Protein AF-A0A6A1QBA4-F1 (afdb_monomer_lite)

Structure (mmCIF, N/CA/C/O backbone):
data_AF-A0A6A1QBA4-F1
#
_entry.id   AF-A0A6A1QBA4-F1
#
loop_
_atom_site.group_PDB
_atom_site.id
_atom_site.type_symbol
_atom_site.label_atom_id
_atom_site.label_alt_id
_atom_site.label_comp_id
_atom_site.label_asym_id
_atom_site.label_entity_id
_atom_site.label_seq_id
_atom_site.pdbx_PDB_ins_code
_atom_site.Cartn_x
_atom_site.Cartn_y
_atom_site.Cartn_z
_atom_site.occupancy
_atom_site.B_iso_or_equiv
_atom_site.auth_seq_id
_atom_site.auth_comp_id
_atom_site.auth_asym_id
_atom_site.auth_atom_id
_atom_site.pdbx_PDB_model_num
ATOM 1 N N . ARG A 1 1 ? -105.292 -19.458 31.190 1.00 39.12 1 ARG A N 1
ATOM 2 C CA . ARG A 1 1 ? -106.376 -20.298 30.614 1.00 39.12 1 ARG A CA 1
ATOM 3 C C . ARG A 1 1 ? -105.925 -20.770 29.234 1.00 39.12 1 ARG A C 1
ATOM 5 O O . ARG A 1 1 ? -105.344 -19.971 28.519 1.00 39.12 1 ARG A O 1
ATOM 12 N N . ARG A 1 2 ? -106.111 -22.063 28.939 1.00 38.84 2 ARG A N 1
ATOM 13 C CA . ARG A 1 2 ? -105.727 -22.771 27.700 1.00 38.84 2 ARG A CA 1
ATOM 14 C C . ARG A 1 2 ? -106.569 -22.358 26.480 1.00 38.84 2 ARG A C 1
ATOM 16 O O . ARG A 1 2 ? -107.720 -21.976 26.661 1.00 38.84 2 ARG A O 1
ATOM 23 N N . GLY A 1 3 ? -106.014 -22.626 25.291 1.00 34.19 3 GLY A N 1
ATOM 24 C CA . GLY A 1 3 ? -106.697 -22.834 23.998 1.00 34.19 3 GLY A CA 1
ATOM 25 C C . GLY A 1 3 ? -106.109 -21.928 22.907 1.00 34.19 3 GLY A C 1
ATOM 26 O O . GLY A 1 3 ? -106.138 -20.723 23.087 1.00 34.19 3 GLY A O 1
ATOM 27 N N . GLY A 1 4 ? -105.497 -22.363 21.799 1.00 38.38 4 GLY A N 1
ATOM 28 C CA . GLY A 1 4 ? -105.537 -23.637 21.074 1.00 38.38 4 GLY A CA 1
ATOM 29 C C . GLY A 1 4 ? -106.357 -23.480 19.782 1.00 38.38 4 GLY A C 1
ATOM 30 O O . GLY A 1 4 ? -107.576 -23.415 19.875 1.00 38.38 4 GLY A O 1
ATOM 31 N N . GLY A 1 5 ? -105.706 -23.433 18.607 1.00 32.69 5 GLY A N 1
ATOM 32 C CA . GLY A 1 5 ? -106.376 -23.489 17.293 1.00 32.69 5 GLY A CA 1
ATOM 33 C C . GLY A 1 5 ? -105.517 -23.056 16.086 1.00 32.69 5 GLY A C 1
ATOM 34 O O . GLY A 1 5 ? -105.388 -21.867 15.823 1.00 32.69 5 GLY A O 1
ATOM 35 N N . ALA A 1 6 ? -104.963 -24.025 15.347 1.00 40.69 6 ALA A N 1
ATOM 36 C CA . ALA A 1 6 ? -104.507 -23.924 13.939 1.00 40.69 6 ALA A CA 1
ATOM 37 C C . ALA A 1 6 ? -105.692 -24.334 13.005 1.00 40.69 6 ALA A C 1
ATOM 39 O O . ALA A 1 6 ? -106.653 -24.858 13.575 1.00 40.69 6 ALA A O 1
ATOM 40 N N . PRO A 1 7 ? -105.718 -24.190 11.646 1.00 47.78 7 PRO A N 1
ATOM 41 C CA . PRO A 1 7 ? -104.617 -24.308 10.671 1.00 47.78 7 PRO A CA 1
ATOM 42 C C . PRO A 1 7 ? -104.642 -23.308 9.477 1.00 47.78 7 PRO A C 1
ATOM 44 O O . PRO A 1 7 ? -105.491 -22.426 9.375 1.00 47.78 7 PRO A O 1
ATOM 47 N N . GLY A 1 8 ? -103.645 -23.434 8.592 1.00 40.50 8 GLY A N 1
ATOM 48 C CA . GLY A 1 8 ? -103.269 -22.462 7.561 1.00 40.50 8 GLY A CA 1
ATOM 49 C C . GLY A 1 8 ? -104.073 -22.426 6.252 1.00 40.50 8 GLY A C 1
ATOM 50 O O . GLY A 1 8 ? -105.018 -23.176 6.019 1.00 40.50 8 GLY A O 1
ATOM 51 N N . ARG A 1 9 ? -103.634 -21.508 5.381 1.00 35.16 9 ARG A N 1
ATOM 52 C CA . ARG A 1 9 ? -104.054 -21.298 3.984 1.00 35.16 9 ARG A CA 1
ATOM 53 C C . ARG A 1 9 ? -102.811 -21.284 3.069 1.00 35.16 9 ARG A C 1
ATOM 55 O O . ARG A 1 9 ? -101.718 -21.024 3.568 1.00 35.16 9 ARG A O 1
ATOM 62 N N . PRO A 1 10 ? -102.950 -21.604 1.769 1.00 43.44 10 PRO A N 1
ATOM 63 C CA . PRO A 1 10 ? -101.841 -22.053 0.928 1.00 43.44 10 PRO A CA 1
ATOM 64 C C . PRO A 1 10 ? -100.972 -20.900 0.403 1.00 43.44 10 PRO A C 1
ATOM 66 O O . PRO A 1 10 ? -101.479 -19.839 0.045 1.00 43.44 10 PRO A O 1
ATOM 69 N N . HIS A 1 11 ? -99.661 -21.142 0.314 1.00 45.44 11 HIS A N 1
ATOM 70 C CA . HIS A 1 11 ? -98.716 -20.290 -0.412 1.00 45.44 11 HIS A CA 1
ATOM 71 C C . HIS A 1 11 ? -98.901 -20.453 -1.933 1.00 45.44 11 HIS A C 1
ATOM 73 O O . HIS A 1 11 ? -99.006 -21.589 -2.403 1.00 45.44 11 HIS A O 1
ATOM 79 N N . PRO A 1 12 ? -98.899 -19.364 -2.723 1.00 41.72 12 PRO A N 1
ATOM 80 C CA . PRO A 1 12 ? -98.900 -19.458 -4.174 1.00 41.72 12 PRO A CA 1
ATOM 81 C C . PRO A 1 12 ? -97.527 -19.889 -4.710 1.00 41.72 12 PRO A C 1
ATOM 83 O O . PRO A 1 12 ? -96.472 -19.517 -4.197 1.00 41.72 12 PRO A O 1
ATOM 86 N N . SER A 1 13 ? -97.591 -20.685 -5.772 1.00 53.09 13 SER A N 1
ATOM 87 C CA . SER A 1 13 ? -96.497 -21.172 -6.608 1.00 53.09 13 SER A CA 1
ATOM 88 C C . SER A 1 13 ? -95.566 -20.057 -7.092 1.00 53.09 13 SER A C 1
ATOM 90 O O . SER A 1 13 ? -96.016 -19.060 -7.658 1.00 53.09 13 SER A O 1
ATOM 92 N N . VAL A 1 14 ? -94.263 -20.274 -6.923 1.00 57.88 14 VAL A N 1
ATOM 93 C CA . VAL A 1 14 ? -93.188 -19.406 -7.421 1.00 57.88 14 VAL A CA 1
ATOM 94 C C . VAL A 1 14 ? -93.099 -19.506 -8.960 1.00 57.88 14 VAL A C 1
ATOM 96 O O . VAL A 1 14 ? -93.108 -20.621 -9.485 1.00 57.88 14 VAL A O 1
ATOM 99 N N . PRO A 1 15 ? -93.031 -18.383 -9.701 1.00 50.06 15 PRO A N 1
ATOM 100 C CA . PRO A 1 15 ? -93.046 -18.374 -11.167 1.00 50.06 15 PRO A CA 1
ATOM 101 C C . PRO A 1 15 ? -91.762 -18.917 -11.843 1.00 50.06 15 PRO A C 1
ATOM 103 O O . PRO A 1 15 ? -90.695 -18.967 -11.228 1.00 50.06 15 PRO A O 1
ATOM 106 N N . PRO A 1 16 ? -91.832 -19.297 -13.140 1.00 52.09 16 PRO A N 1
ATOM 107 C CA . PRO A 1 16 ? -90.892 -20.221 -13.802 1.00 52.09 16 PRO A CA 1
ATOM 108 C C . PRO A 1 16 ? -89.484 -19.674 -14.076 1.00 52.09 16 PRO A C 1
ATOM 110 O O . PRO A 1 16 ? -88.637 -20.395 -14.601 1.00 52.09 16 PRO A O 1
ATOM 113 N N . TRP A 1 17 ? -89.221 -18.410 -13.744 1.00 51.78 17 TRP A N 1
ATOM 114 C CA . TRP A 1 17 ? -87.932 -17.754 -13.974 1.00 51.78 17 TRP A CA 1
ATOM 115 C C . TRP A 1 17 ? -86.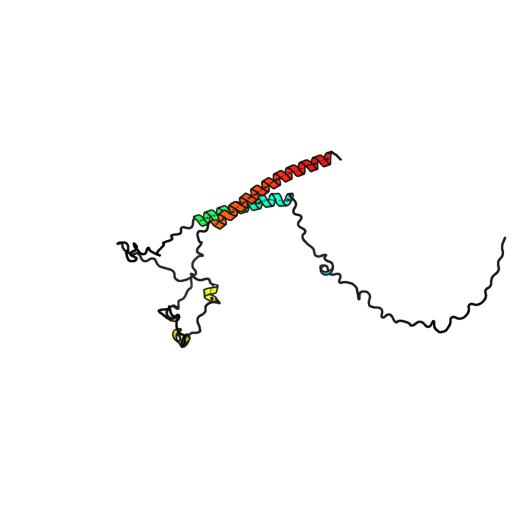927 -17.978 -12.830 1.00 51.78 17 TRP A C 1
ATOM 117 O O . TRP A 1 17 ? -85.758 -17.641 -12.976 1.00 51.78 17 TRP A O 1
ATOM 127 N N . VAL A 1 18 ? -87.336 -18.627 -11.730 1.00 48.66 18 VAL A N 1
ATOM 128 C CA . VAL A 1 18 ? -86.458 -19.009 -10.600 1.00 48.66 18 VAL A CA 1
ATOM 129 C C . VAL A 1 18 ? -85.652 -20.296 -10.895 1.00 48.66 18 VAL A C 1
ATOM 131 O O . VAL A 1 18 ? -85.132 -20.959 -9.999 1.00 48.66 18 VAL A O 1
ATOM 134 N N . ARG A 1 19 ? -85.497 -20.684 -12.169 1.00 46.66 19 ARG A N 1
ATOM 135 C CA . ARG A 1 19 ? -84.581 -21.766 -12.550 1.00 46.66 19 ARG A CA 1
ATOM 136 C C . ARG A 1 19 ? -83.149 -21.254 -12.504 1.00 46.66 19 ARG A C 1
ATOM 138 O O . ARG A 1 19 ? -82.671 -20.607 -13.429 1.00 46.66 19 ARG A O 1
ATOM 145 N N . ALA A 1 20 ? -82.505 -21.576 -11.388 1.00 46.22 20 ALA A N 1
ATOM 146 C CA . ALA A 1 20 ? -81.081 -21.471 -11.150 1.00 46.22 20 ALA A CA 1
ATOM 147 C C . ALA A 1 20 ? -80.266 -21.718 -12.429 1.00 46.22 20 ALA A C 1
ATOM 149 O O . ALA A 1 20 ? -80.224 -22.832 -12.956 1.00 46.22 20 ALA A O 1
ATOM 150 N N . ALA A 1 21 ? -79.562 -20.681 -12.883 1.00 45.28 21 ALA A N 1
ATOM 151 C CA . ALA A 1 21 ? -78.302 -20.885 -13.565 1.00 45.28 21 ALA A CA 1
ATOM 152 C C . ALA A 1 21 ? -77.385 -21.555 -12.539 1.00 45.28 21 ALA A C 1
ATOM 154 O O . ALA A 1 21 ? -76.824 -20.899 -11.660 1.00 45.28 21 ALA A O 1
ATOM 155 N N . ALA A 1 22 ? -77.298 -22.882 -12.598 1.00 48.75 22 ALA A N 1
ATOM 156 C CA . ALA A 1 22 ? -76.219 -23.608 -11.962 1.00 48.75 22 ALA A CA 1
ATOM 157 C C . ALA A 1 22 ? -74.927 -23.154 -12.652 1.00 48.75 22 ALA A C 1
ATOM 159 O O . ALA A 1 22 ? -74.497 -23.743 -13.642 1.00 48.75 22 ALA A O 1
ATOM 160 N N . MET A 1 23 ? -74.328 -22.065 -12.156 1.00 46.34 23 MET A N 1
ATOM 161 C CA . MET A 1 23 ? -72.902 -21.844 -12.333 1.00 46.34 23 MET A CA 1
ATOM 162 C C . MET A 1 23 ? -72.239 -23.054 -11.696 1.00 46.34 23 MET A C 1
ATOM 164 O O . MET A 1 23 ? -72.143 -23.155 -10.472 1.00 46.34 23 MET A O 1
ATOM 168 N N . THR A 1 24 ? -71.809 -23.995 -12.530 1.00 45.69 24 THR A N 1
ATOM 169 C CA . THR A 1 24 ? -70.746 -24.914 -12.163 1.00 45.69 24 THR A CA 1
ATOM 170 C C . THR A 1 24 ? -69.527 -24.037 -11.913 1.00 45.69 24 THR A C 1
ATOM 172 O O . THR A 1 24 ? -68.749 -23.761 -12.825 1.00 45.69 24 THR A O 1
ATOM 175 N N . TRP A 1 25 ? -69.400 -23.520 -10.689 1.00 42.25 25 TRP A N 1
ATOM 176 C CA . TRP A 1 25 ? -68.118 -23.067 -10.189 1.00 42.25 25 TRP A CA 1
ATOM 177 C C . TRP A 1 25 ? -67.211 -24.279 -10.343 1.00 42.25 25 TRP A C 1
ATOM 179 O O . TRP A 1 25 ? -67.357 -25.270 -9.628 1.00 42.25 25 TRP A O 1
ATOM 189 N N . SER A 1 26 ? -66.335 -24.239 -11.350 1.00 52.12 26 SER A N 1
ATOM 190 C CA . SER A 1 26 ? -65.141 -25.064 -11.327 1.00 52.12 26 SER A CA 1
ATOM 191 C C . SER A 1 26 ? -64.520 -24.774 -9.973 1.00 52.12 26 SER A C 1
ATOM 193 O O . SER A 1 26 ? -64.208 -23.617 -9.686 1.00 52.12 26 SER A O 1
ATOM 195 N N . ALA A 1 27 ? -64.486 -25.775 -9.097 1.00 55.38 27 ALA A N 1
ATOM 196 C CA . ALA A 1 27 ? -63.823 -25.650 -7.819 1.00 55.38 27 ALA A CA 1
ATOM 197 C C . ALA A 1 27 ? -62.355 -25.369 -8.138 1.00 55.38 27 ALA A C 1
ATOM 199 O O . ALA A 1 27 ? -61.584 -26.293 -8.396 1.00 55.38 27 ALA A O 1
ATOM 200 N N . THR A 1 28 ? -61.980 -24.090 -8.196 1.00 57.69 28 THR A N 1
ATOM 201 C CA . THR A 1 28 ? -60.589 -23.670 -8.259 1.00 57.69 28 THR A CA 1
ATOM 202 C C . THR A 1 28 ? -59.918 -24.386 -7.101 1.00 57.69 28 THR A C 1
ATOM 204 O O . THR A 1 28 ? -60.331 -24.232 -5.948 1.00 57.69 28 THR A O 1
ATOM 207 N N . ALA A 1 29 ? -58.968 -25.267 -7.422 1.00 62.47 29 ALA A N 1
ATOM 208 C CA . ALA A 1 29 ? -58.270 -26.065 -6.430 1.00 62.47 29 ALA A CA 1
ATOM 209 C C . ALA A 1 29 ? -57.808 -25.142 -5.294 1.00 62.47 29 ALA A C 1
ATOM 211 O O . ALA A 1 29 ? -57.295 -24.047 -5.552 1.00 62.47 29 ALA A O 1
ATOM 212 N N . ARG A 1 30 ? -58.054 -25.544 -4.038 1.00 59.38 30 ARG A N 1
ATOM 213 C CA . ARG A 1 30 ? -57.683 -24.738 -2.866 1.00 59.38 30 ARG A CA 1
ATOM 214 C C . ARG A 1 30 ? -56.205 -24.355 -2.997 1.00 59.38 30 ARG A C 1
ATOM 216 O O . ARG A 1 30 ? -55.362 -25.244 -3.030 1.00 59.38 30 ARG A O 1
ATOM 223 N N . GLY A 1 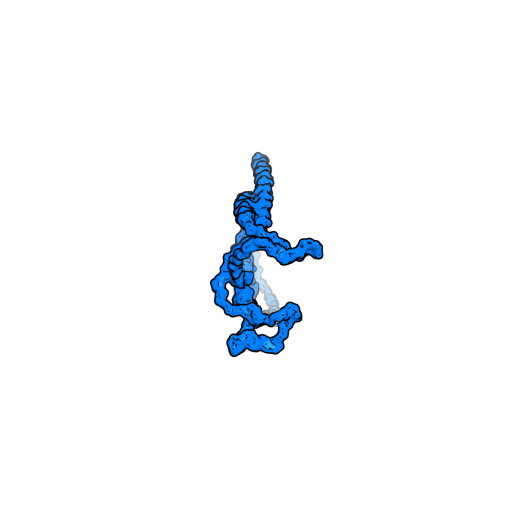31 ? -55.919 -23.057 -3.103 1.00 63.00 31 GLY A N 1
ATOM 224 C CA . GLY A 1 31 ? -54.556 -22.532 -3.232 1.00 63.00 31 GLY A CA 1
ATOM 225 C C . GLY A 1 31 ? -54.183 -21.920 -4.589 1.00 63.00 31 GLY A C 1
ATOM 226 O O . GLY A 1 31 ? -53.096 -21.371 -4.696 1.00 63.00 31 GLY A O 1
ATOM 227 N N . ALA A 1 32 ? -55.060 -21.919 -5.602 1.00 68.94 32 ALA A N 1
ATOM 228 C CA . ALA A 1 32 ? -54.742 -21.369 -6.936 1.00 68.94 32 ALA A CA 1
ATOM 229 C C . ALA A 1 32 ? -54.312 -19.879 -6.959 1.00 68.94 32 ALA A C 1
ATOM 231 O O . ALA A 1 32 ? -53.697 -19.434 -7.921 1.00 68.94 32 ALA A O 1
ATOM 232 N N . HIS A 1 33 ? -54.626 -19.117 -5.905 1.00 74.44 33 HIS A N 1
ATOM 233 C CA . HIS A 1 33 ? -54.237 -17.712 -5.717 1.00 74.44 33 HIS A CA 1
ATOM 234 C C . HIS A 1 33 ? -53.412 -17.488 -4.437 1.00 74.44 33 HIS A C 1
ATOM 236 O O . HIS A 1 33 ? -53.299 -16.362 -3.950 1.00 74.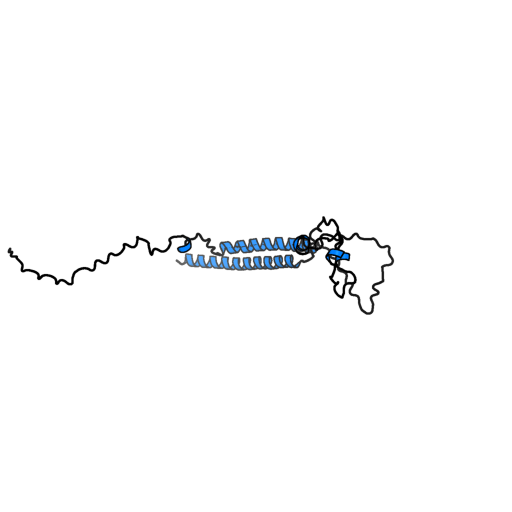44 33 HIS A O 1
ATOM 242 N N . GLN A 1 34 ? -52.879 -18.561 -3.851 1.00 79.81 34 GLN A N 1
ATOM 243 C CA . GLN A 1 34 ? -52.116 -18.477 -2.617 1.00 79.81 34 GLN A CA 1
ATOM 244 C C . GLN A 1 34 ? -50.683 -18.027 -2.929 1.00 79.81 34 GLN A C 1
ATOM 246 O O . GLN A 1 34 ? -50.011 -18.687 -3.717 1.00 79.81 34 GLN A O 1
ATOM 251 N N . PRO A 1 35 ? -50.207 -16.920 -2.336 1.00 79.31 35 PRO A N 1
ATOM 252 C CA . PRO A 1 35 ? -48.838 -16.474 -2.540 1.00 79.31 35 PRO A CA 1
ATOM 253 C C . PRO A 1 35 ? -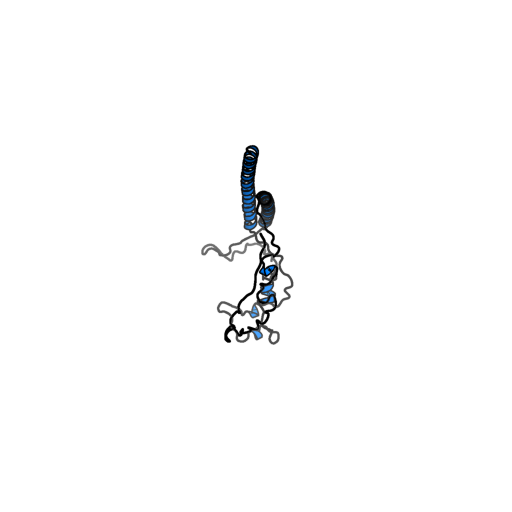47.844 -17.486 -1.964 1.00 79.31 35 PRO A C 1
ATOM 255 O O . PRO A 1 35 ? -48.086 -18.089 -0.912 1.00 79.31 35 PRO A O 1
ATOM 258 N N . ASP A 1 36 ? -46.716 -17.637 -2.654 1.00 82.12 36 ASP A N 1
ATOM 259 C CA . ASP A 1 36 ? -45.689 -18.620 -2.325 1.00 82.12 36 ASP A CA 1
ATOM 260 C C . ASP A 1 36 ? -45.168 -18.435 -0.898 1.00 82.12 36 ASP A C 1
ATOM 262 O O . ASP A 1 36 ? -44.780 -17.339 -0.478 1.00 82.12 36 ASP A O 1
ATOM 266 N N . ASN A 1 37 ? -45.108 -19.532 -0.145 1.00 86.19 37 ASN A N 1
ATOM 267 C CA . ASN A 1 37 ? -44.714 -19.539 1.262 1.00 86.19 37 ASN A CA 1
ATOM 268 C C . ASN A 1 37 ? -43.222 -19.818 1.490 1.00 86.19 37 ASN A C 1
ATOM 270 O O . ASN A 1 37 ? -42.837 -20.363 2.525 1.00 86.19 37 ASN A O 1
ATOM 274 N N . THR A 1 38 ? -42.371 -19.442 0.537 1.00 90.81 38 THR A N 1
ATOM 275 C CA . THR A 1 38 ? -40.921 -19.588 0.686 1.00 90.81 38 THR A CA 1
ATOM 276 C C . THR A 1 38 ? -40.358 -18.531 1.644 1.00 90.81 38 THR A C 1
ATOM 278 O O . THR A 1 38 ? -40.868 -17.414 1.736 1.00 90.81 38 THR A O 1
ATOM 281 N N . ALA A 1 39 ? -39.265 -18.851 2.346 1.00 85.88 39 ALA A N 1
ATOM 282 C CA . ALA A 1 39 ? -38.598 -17.900 3.245 1.00 85.88 39 ALA A CA 1
ATOM 283 C C . ALA A 1 39 ? -38.117 -16.628 2.517 1.00 85.88 39 ALA A C 1
ATOM 285 O O . ALA A 1 39 ? -38.062 -15.560 3.121 1.00 85.88 39 ALA A O 1
ATOM 286 N N . PHE A 1 40 ? -37.815 -16.730 1.218 1.00 91.12 40 PHE A N 1
ATOM 287 C CA . PHE A 1 40 ? -37.449 -15.597 0.372 1.00 91.12 40 PHE A CA 1
ATOM 288 C C . PHE A 1 40 ? -38.659 -14.700 0.070 1.00 91.12 40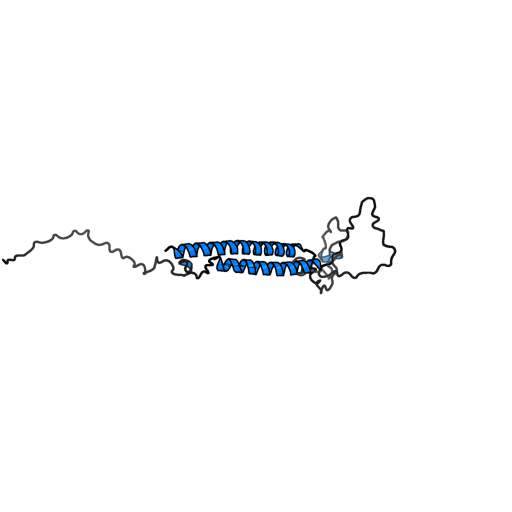 PHE A C 1
ATOM 290 O O . PHE A 1 40 ? -38.624 -13.508 0.369 1.00 91.12 40 PHE A O 1
ATOM 297 N N . THR A 1 41 ? -39.756 -15.269 -0.446 1.00 87.69 41 THR A N 1
ATOM 298 C CA . THR A 1 41 ? -40.972 -14.508 -0.805 1.00 87.69 41 THR A CA 1
ATOM 299 C C . THR A 1 41 ? -41.671 -13.897 0.407 1.00 87.69 41 THR A C 1
ATOM 301 O O . THR A 1 41 ? -42.316 -12.860 0.283 1.00 87.69 41 THR A O 1
ATOM 304 N N . GLN A 1 42 ? -41.502 -14.490 1.590 1.00 90.69 42 GLN A N 1
ATOM 305 C CA . GLN A 1 42 ? -42.038 -13.965 2.848 1.00 90.69 42 GLN A CA 1
ATOM 306 C C . GLN A 1 42 ? -41.064 -13.075 3.633 1.00 90.69 42 GLN A C 1
ATOM 308 O O . GLN A 1 42 ? -41.426 -12.630 4.720 1.00 90.69 42 GLN A O 1
ATOM 313 N N . GLN A 1 43 ? -39.848 -12.832 3.124 1.00 87.88 43 GLN A N 1
ATOM 314 C CA . GLN A 1 43 ? -38.811 -12.032 3.796 1.00 87.88 43 GLN A CA 1
ATOM 315 C C . GLN A 1 43 ? -38.442 -12.549 5.202 1.00 87.88 43 GLN A C 1
ATOM 317 O O . GLN A 1 43 ? -38.218 -11.782 6.133 1.00 87.88 43 GLN A O 1
ATOM 322 N N . ARG A 1 44 ? -38.368 -13.876 5.360 1.00 92.06 44 ARG A N 1
ATOM 323 C CA . ARG A 1 44 ? -38.021 -14.572 6.617 1.00 92.06 44 ARG A CA 1
ATOM 324 C C . ARG A 1 44 ? -36.654 -15.248 6.556 1.00 92.06 44 ARG A C 1
ATOM 326 O O . ARG A 1 44 ? -36.415 -16.239 7.243 1.00 92.06 44 ARG A O 1
ATOM 333 N N . LEU A 1 45 ? -35.775 -14.761 5.684 1.00 93.75 45 LEU A N 1
ATOM 334 C CA . LEU A 1 45 ? -34.405 -15.252 5.629 1.00 93.75 45 LEU A CA 1
ATOM 335 C C . LEU A 1 45 ? -33.684 -14.901 6.936 1.00 93.75 45 LEU A C 1
ATOM 337 O O . LEU A 1 45 ? -33.860 -13.789 7.437 1.00 93.75 45 LEU A O 1
ATOM 341 N N . PRO A 1 46 ? -32.869 -15.818 7.489 1.00 91.56 46 PRO A N 1
ATOM 342 C CA . PRO A 1 46 ? -32.048 -15.500 8.642 1.00 91.56 46 PRO A CA 1
ATOM 343 C C . PRO A 1 46 ? -31.095 -14.371 8.254 1.00 91.56 46 PRO A C 1
ATOM 345 O O . PRO A 1 46 ? -30.291 -14.505 7.331 1.00 91.56 46 PRO A O 1
ATOM 348 N N . ALA A 1 47 ? -31.210 -13.251 8.952 1.00 92.62 47 ALA A N 1
ATOM 349 C CA . ALA A 1 47 ? -30.339 -12.107 8.781 1.00 92.62 47 ALA A CA 1
ATOM 350 C C . ALA A 1 47 ? -29.571 -11.886 10.078 1.00 92.62 47 ALA A C 1
ATOM 352 O O . ALA A 1 47 ? -30.124 -11.985 11.174 1.00 92.62 47 ALA A O 1
ATOM 353 N N . TRP A 1 48 ? -28.292 -11.562 9.948 1.00 86.44 48 TRP A N 1
ATOM 354 C CA . TRP A 1 48 ? -27.558 -10.988 11.059 1.00 86.44 48 TRP A CA 1
ATOM 355 C C . TRP A 1 48 ? -27.950 -9.514 11.179 1.00 86.44 48 TRP A C 1
ATOM 357 O O . TRP A 1 48 ? -27.846 -8.768 10.206 1.00 86.44 48 TRP A O 1
ATOM 367 N N . GLN A 1 49 ? -28.427 -9.111 12.356 1.00 86.19 49 GLN A N 1
ATOM 368 C CA . GLN A 1 49 ? -28.801 -7.730 12.655 1.00 86.19 49 GLN A CA 1
ATOM 369 C C . GLN A 1 49 ? -27.758 -7.119 13.596 1.00 86.19 49 GLN A C 1
ATOM 371 O O . GLN A 1 49 ? -27.880 -7.257 14.814 1.00 86.19 49 GLN A O 1
ATOM 376 N N . PRO A 1 50 ? -26.701 -6.480 13.066 1.00 85.81 50 PRO A N 1
ATOM 377 C CA . PRO A 1 50 ? -25.739 -5.795 13.909 1.00 85.81 50 PRO A CA 1
ATOM 378 C C . PRO A 1 50 ? -26.372 -4.559 14.529 1.00 85.81 50 PRO A C 1
ATOM 380 O O . PRO A 1 50 ? -26.696 -3.601 13.828 1.00 85.81 50 PRO A O 1
ATOM 383 N N . LEU A 1 51 ? -26.488 -4.555 15.852 1.00 85.94 51 LEU A N 1
ATOM 384 C CA . LEU A 1 51 ? -26.753 -3.335 16.594 1.00 85.94 51 LEU A CA 1
ATOM 385 C C . LEU A 1 51 ? -25.406 -2.747 17.024 1.00 85.94 51 LEU A C 1
ATOM 387 O O . LEU A 1 51 ? -24.690 -3.348 17.828 1.00 85.94 51 LEU A O 1
ATOM 391 N N . LEU A 1 52 ? -25.031 -1.597 16.463 1.00 84.56 52 LEU A N 1
ATOM 392 C CA . LEU A 1 52 ? -23.784 -0.920 16.822 1.00 84.56 52 LEU A CA 1
ATOM 393 C C . LEU A 1 52 ? -23.958 -0.203 18.169 1.00 84.56 52 LEU A C 1
ATOM 395 O O . LEU A 1 52 ? -24.194 1.000 18.219 1.00 84.56 52 LEU A O 1
ATOM 399 N N . SER A 1 53 ? -23.881 -0.965 19.260 1.00 86.44 53 SER A N 1
ATOM 400 C CA . SER A 1 53 ? -23.896 -0.423 20.621 1.00 86.44 53 SER A CA 1
ATOM 401 C C . SER A 1 53 ? -22.510 0.081 21.037 1.00 86.44 53 SER A C 1
ATOM 403 O O . SER A 1 53 ? -21.483 -0.410 20.551 1.00 86.44 53 SER A O 1
ATOM 405 N N . ALA A 1 54 ? -22.471 1.030 21.976 1.00 86.69 54 ALA A N 1
ATOM 406 C CA . ALA A 1 54 ? -21.236 1.571 22.546 1.00 86.69 54 ALA A CA 1
ATOM 407 C C . ALA A 1 54 ? -20.330 0.470 23.129 1.00 86.69 54 ALA A C 1
ATOM 409 O O . ALA A 1 54 ? -19.110 0.530 22.976 1.00 86.69 54 ALA A O 1
ATOM 410 N N . SER A 1 55 ? -20.922 -0.587 23.693 1.00 86.12 55 SER A N 1
ATOM 411 C CA . SER A 1 55 ? -20.211 -1.742 24.256 1.00 86.12 55 SER A CA 1
ATOM 412 C C . SER A 1 55 ? -19.428 -2.565 23.225 1.00 86.12 55 SER A C 1
ATOM 414 O O . SER A 1 55 ? -18.452 -3.221 23.581 1.00 86.12 55 SER A O 1
ATOM 416 N N . ILE A 1 56 ? -19.808 -2.507 21.944 1.00 91.69 56 ILE A N 1
ATOM 417 C CA . ILE A 1 56 ? -19.091 -3.170 20.842 1.00 91.69 56 ILE A CA 1
ATOM 418 C C . ILE A 1 56 ? -18.161 -2.177 20.137 1.00 91.69 56 ILE A C 1
ATOM 420 O O . ILE A 1 56 ? -17.037 -2.526 19.772 1.00 91.69 56 ILE A O 1
ATOM 424 N N . ALA A 1 57 ? -18.608 -0.933 19.956 1.00 92.69 57 ALA A N 1
ATOM 425 C CA . ALA A 1 57 ? -17.839 0.086 19.252 1.00 92.69 57 ALA A CA 1
ATOM 426 C C . ALA A 1 57 ? -16.556 0.472 20.007 1.00 92.69 57 ALA A C 1
ATOM 428 O O . ALA A 1 57 ? -15.487 0.512 19.401 1.00 92.69 57 ALA A O 1
ATOM 429 N N . LEU A 1 58 ? -16.631 0.702 21.323 1.00 93.75 58 LEU A N 1
ATOM 430 C CA . LEU A 1 58 ? -15.485 1.115 22.143 1.00 93.75 58 LEU A CA 1
ATOM 431 C C . LEU A 1 58 ? -14.276 0.166 22.032 1.00 93.75 58 LEU A C 1
ATOM 433 O O . LEU A 1 58 ? -13.204 0.633 21.633 1.00 93.75 58 LEU A O 1
ATOM 437 N N . PRO A 1 59 ? -14.396 -1.149 22.312 1.00 95.25 59 PRO A N 1
ATOM 438 C CA . PRO A 1 59 ? -13.264 -2.060 22.166 1.00 95.25 59 PRO A CA 1
ATOM 439 C C . PRO A 1 59 ? -12.797 -2.164 20.710 1.00 95.25 59 PRO A C 1
ATOM 441 O O . PRO A 1 59 ? -11.596 -2.265 20.468 1.00 95.25 59 PRO A O 1
ATOM 444 N N . LEU A 1 60 ? -13.705 -2.070 19.732 1.00 95.06 60 LEU A N 1
ATOM 445 C CA . LEU A 1 60 ? -13.344 -2.093 18.315 1.00 95.06 60 LEU A CA 1
ATOM 446 C C . LEU A 1 60 ? -12.427 -0.922 17.938 1.00 95.06 60 LEU A C 1
ATOM 448 O O . LEU A 1 60 ? -11.410 -1.156 17.285 1.00 95.06 60 LEU A O 1
ATOM 452 N N . PHE A 1 61 ? -12.728 0.307 18.373 1.00 96.38 61 PHE A N 1
ATOM 453 C CA . PHE A 1 61 ? -11.877 1.475 18.108 1.00 96.38 61 PHE A CA 1
ATOM 454 C C . PHE A 1 61 ? -10.480 1.314 18.727 1.00 96.38 61 PHE A C 1
ATOM 456 O O . PHE A 1 61 ? -9.475 1.525 18.045 1.00 96.38 61 PHE A O 1
ATOM 463 N N . PHE A 1 62 ? -10.376 0.866 19.982 1.00 97.69 62 PHE A N 1
ATOM 464 C CA . PHE A 1 62 ? -9.068 0.656 20.616 1.00 97.69 62 PHE A CA 1
ATOM 465 C C . PHE A 1 62 ? -8.274 -0.488 19.971 1.00 97.69 62 PHE A C 1
ATOM 467 O O . PHE A 1 62 ? -7.094 -0.312 19.657 1.00 97.69 62 PHE A O 1
ATOM 474 N N . CYS A 1 63 ? -8.904 -1.637 19.712 1.00 97.94 63 CYS A N 1
ATOM 475 C CA . CYS A 1 63 ? -8.243 -2.774 19.071 1.00 97.94 63 CYS A CA 1
ATOM 476 C C . CYS A 1 63 ? -7.791 -2.441 17.643 1.00 97.94 63 CYS A C 1
ATOM 478 O O . CYS A 1 63 ? -6.644 -2.717 17.285 1.00 97.94 63 CYS A O 1
ATOM 480 N N . ALA A 1 64 ? -8.654 -1.811 16.839 1.00 97.69 64 ALA A N 1
ATOM 481 C CA . ALA A 1 64 ? -8.307 -1.391 15.483 1.00 97.69 64 ALA A CA 1
ATOM 482 C C . ALA A 1 64 ? -7.207 -0.318 15.487 1.00 97.69 64 ALA A C 1
ATOM 484 O O . ALA A 1 64 ? -6.264 -0.402 14.700 1.00 97.69 64 ALA A O 1
ATOM 485 N N . GLY A 1 65 ? -7.283 0.657 16.400 1.00 98.31 65 GLY A N 1
ATOM 486 C CA . GLY A 1 65 ? -6.270 1.698 16.563 1.00 98.31 65 GLY A CA 1
ATOM 487 C C . GLY A 1 65 ? -4.886 1.134 16.895 1.00 98.31 65 GLY A C 1
ATOM 488 O O . GLY A 1 65 ? -3.914 1.456 16.211 1.00 98.31 65 GLY A O 1
ATOM 489 N N . LEU A 1 66 ? -4.792 0.232 17.879 1.00 98.31 66 LEU A N 1
ATOM 490 C CA . LEU A 1 66 ? -3.531 -0.429 18.242 1.00 98.31 66 LEU A CA 1
ATOM 491 C C . LEU A 1 66 ? -2.981 -1.300 17.105 1.00 98.31 66 LEU A C 1
ATOM 493 O O . LEU A 1 66 ? -1.778 -1.269 16.834 1.00 98.31 66 LEU A O 1
ATOM 497 N N . ALA A 1 67 ? -3.851 -2.031 16.401 1.00 98.38 67 ALA A N 1
ATOM 498 C CA . ALA A 1 67 ? -3.455 -2.824 15.241 1.00 98.38 67 ALA A CA 1
ATOM 499 C C . ALA A 1 67 ? -2.885 -1.943 14.115 1.00 98.38 67 ALA A C 1
ATOM 501 O O . ALA A 1 67 ? -1.835 -2.262 13.553 1.00 98.38 67 ALA A O 1
ATOM 502 N N . PHE A 1 68 ? -3.527 -0.810 13.816 1.00 98.62 68 PHE A N 1
ATOM 503 C CA . PHE A 1 68 ? -3.052 0.138 12.805 1.00 98.62 68 PHE A CA 1
ATOM 504 C C . PHE A 1 68 ? -1.760 0.840 13.208 1.00 98.62 68 PHE A C 1
ATOM 506 O O . PHE A 1 68 ? -0.903 1.034 12.349 1.00 98.62 68 PHE A O 1
ATOM 513 N N . ILE A 1 69 ? -1.560 1.155 14.488 1.00 98.44 69 ILE A N 1
ATOM 514 C CA . ILE A 1 69 ? -0.279 1.697 14.958 1.00 98.44 69 ILE A CA 1
ATOM 515 C C . ILE A 1 69 ? 0.838 0.661 14.785 1.00 98.44 69 ILE A C 1
ATOM 517 O O . ILE A 1 69 ? 1.884 0.985 14.222 1.00 98.44 69 ILE A O 1
ATOM 521 N N . GLY A 1 70 ? 0.611 -0.591 15.197 1.00 98.25 70 GLY A N 1
ATOM 522 C CA . GLY A 1 70 ? 1.590 -1.669 15.029 1.00 98.25 70 GLY A CA 1
ATOM 523 C C . GLY A 1 70 ? 1.950 -1.913 13.560 1.00 98.25 70 GLY A C 1
ATOM 524 O O . GLY A 1 70 ? 3.131 -1.951 13.201 1.00 98.25 70 GLY A O 1
ATOM 525 N N . LEU A 1 71 ? 0.940 -1.998 12.690 1.00 98.06 71 LEU A N 1
ATOM 526 C CA . LEU A 1 71 ? 1.137 -2.146 11.247 1.00 98.06 71 LEU A CA 1
ATOM 527 C C . LEU A 1 71 ? 1.847 -0.925 10.638 1.00 98.06 71 LEU A C 1
ATOM 529 O O . LEU A 1 71 ? 2.776 -1.083 9.845 1.00 98.06 71 LEU A O 1
ATOM 533 N N . GLY A 1 72 ? 1.448 0.285 11.031 1.00 98.19 72 GLY A N 1
ATOM 534 C CA . GLY A 1 72 ? 2.027 1.542 10.560 1.00 98.19 72 GLY A CA 1
ATOM 535 C C . GLY A 1 72 ? 3.511 1.669 10.897 1.00 98.19 72 GLY A C 1
ATOM 536 O O . GLY A 1 72 ? 4.305 2.003 10.017 1.00 98.19 72 GLY A O 1
ATOM 537 N N . LEU A 1 73 ? 3.907 1.317 12.127 1.00 98.12 73 LEU A N 1
ATOM 538 C CA . LEU A 1 73 ? 5.315 1.275 12.538 1.00 98.12 73 LEU A CA 1
ATOM 539 C C . LEU A 1 73 ? 6.119 0.266 11.708 1.00 98.12 73 LEU A C 1
ATOM 541 O O . LEU A 1 73 ? 7.200 0.602 11.222 1.00 98.12 73 LEU A O 1
ATOM 545 N N . GLY A 1 74 ? 5.583 -0.942 11.500 1.00 96.38 74 GLY A N 1
ATOM 546 C CA . GLY A 1 74 ? 6.239 -1.977 10.697 1.00 96.38 74 GLY A CA 1
ATOM 547 C C . GLY A 1 74 ? 6.475 -1.542 9.248 1.00 96.38 74 GLY A C 1
ATOM 548 O O . GLY A 1 74 ? 7.589 -1.660 8.730 1.00 96.38 74 GLY A O 1
ATOM 549 N N . LEU A 1 75 ? 5.451 -0.969 8.609 1.00 95.50 75 LEU A N 1
ATOM 550 C CA . LEU A 1 75 ? 5.538 -0.463 7.236 1.00 95.50 75 LEU A CA 1
ATOM 551 C C . LEU A 1 75 ? 6.478 0.744 7.121 1.00 95.50 75 LEU A C 1
ATOM 553 O O . LEU A 1 75 ? 7.280 0.812 6.187 1.00 95.50 75 LEU A O 1
ATOM 557 N N . TYR A 1 76 ? 6.423 1.678 8.074 1.00 96.94 76 TYR A N 1
ATOM 558 C CA . TYR A 1 76 ? 7.302 2.849 8.099 1.00 96.94 76 TYR A CA 1
ATOM 559 C C . TYR A 1 76 ? 8.776 2.455 8.259 1.00 96.94 76 TYR A C 1
ATOM 561 O O . TYR A 1 76 ? 9.644 2.975 7.550 1.00 96.94 76 TYR A O 1
ATOM 569 N N . TYR A 1 77 ? 9.063 1.505 9.154 1.00 96.88 77 TYR A N 1
ATOM 570 C CA . TYR A 1 77 ? 10.414 0.993 9.363 1.00 96.88 77 TYR A CA 1
ATOM 571 C C . TYR A 1 77 ? 10.934 0.256 8.125 1.00 96.88 77 TYR A C 1
ATOM 573 O O . TYR A 1 77 ? 12.015 0.573 7.627 1.00 96.88 77 TYR A O 1
ATOM 581 N N . SER A 1 78 ? 10.139 -0.674 7.582 1.00 94.19 78 SER A N 1
ATOM 582 C CA . SER A 1 78 ? 10.506 -1.430 6.382 1.00 94.19 78 SER A CA 1
ATOM 583 C C . SER A 1 78 ? 10.780 -0.505 5.194 1.00 94.19 78 SER A C 1
ATOM 585 O O . SER A 1 78 ? 11.796 -0.666 4.519 1.00 94.19 78 SER A O 1
ATOM 587 N N . SER A 1 79 ? 9.946 0.520 4.989 1.00 94.19 79 SER A N 1
ATOM 588 C CA . SER A 1 79 ? 10.151 1.481 3.907 1.00 94.19 79 SER A CA 1
ATOM 589 C C . SER A 1 79 ? 11.429 2.306 4.076 1.00 94.19 79 SER A C 1
ATOM 591 O O . SER A 1 79 ? 12.087 2.587 3.079 1.00 94.19 79 SER A O 1
ATOM 593 N N . ASN A 1 80 ? 11.784 2.729 5.292 1.00 93.75 80 ASN A N 1
ATOM 594 C CA . ASN A 1 80 ? 12.990 3.537 5.521 1.00 93.75 80 ASN A CA 1
ATOM 595 C C . ASN A 1 80 ? 14.289 2.715 5.534 1.00 93.75 80 ASN A C 1
ATOM 597 O O . ASN A 1 80 ? 15.375 3.289 5.410 1.00 93.75 80 ASN A O 1
ATOM 601 N N . GLY A 1 81 ? 14.190 1.388 5.650 1.00 91.25 81 GLY A N 1
ATOM 602 C CA . GLY A 1 81 ? 15.317 0.474 5.464 1.00 91.25 81 GLY A CA 1
ATOM 603 C C . GLY A 1 81 ? 15.818 0.403 4.016 1.00 91.25 81 GLY A C 1
ATOM 604 O O . GLY A 1 81 ? 16.971 0.042 3.790 1.00 91.25 81 GLY A O 1
ATOM 605 N N . ILE A 1 82 ? 14.987 0.785 3.042 1.00 91.69 82 ILE A N 1
ATOM 606 C CA . ILE A 1 82 ? 15.324 0.754 1.614 1.00 91.69 82 ILE A CA 1
ATOM 607 C C . ILE A 1 82 ? 16.271 1.916 1.284 1.00 91.69 82 ILE A C 1
ATOM 609 O O . ILE A 1 82 ? 16.001 3.076 1.609 1.00 91.69 82 ILE A O 1
ATOM 613 N N . LYS A 1 83 ? 17.401 1.601 0.641 1.00 89.88 83 LYS A N 1
ATOM 614 C CA . LYS A 1 83 ? 18.381 2.581 0.160 1.00 89.88 83 LYS A CA 1
ATOM 615 C C . LYS A 1 83 ? 18.216 2.761 -1.341 1.00 89.88 83 LYS A C 1
ATOM 617 O O . LYS A 1 83 ? 18.411 1.817 -2.097 1.00 89.88 83 LYS A O 1
ATOM 622 N N . GLU A 1 84 ? 17.882 3.978 -1.743 1.00 89.44 84 GLU A N 1
ATOM 623 C CA . GLU A 1 84 ? 17.730 4.363 -3.142 1.00 89.44 84 GLU A CA 1
ATOM 624 C C . GLU A 1 84 ? 18.766 5.422 -3.487 1.00 89.44 84 GLU A C 1
ATOM 626 O O . GLU A 1 84 ? 19.076 6.296 -2.674 1.00 89.44 84 GLU A O 1
ATOM 631 N N . LEU A 1 85 ? 19.316 5.305 -4.689 1.00 89.62 85 LEU A N 1
ATOM 632 C CA . LEU A 1 85 ? 20.301 6.218 -5.234 1.00 89.62 85 LEU A CA 1
ATOM 633 C C . LEU A 1 85 ? 19.773 6.702 -6.578 1.00 89.62 85 LEU A C 1
ATOM 635 O O . LEU A 1 85 ? 19.683 5.928 -7.530 1.00 89.62 85 LEU A O 1
ATOM 639 N N . GLU A 1 86 ? 19.390 7.970 -6.623 1.00 88.88 86 GLU A N 1
ATOM 640 C CA . GLU A 1 86 ? 18.843 8.616 -7.809 1.00 88.88 86 GLU A CA 1
ATOM 641 C C . GLU A 1 86 ? 19.880 9.584 -8.376 1.00 88.88 86 GLU A C 1
ATOM 643 O O . GLU A 1 86 ? 20.422 10.425 -7.657 1.00 88.88 86 GLU A O 1
ATOM 648 N N . TYR A 1 87 ? 20.176 9.435 -9.666 1.00 85.69 87 TYR A N 1
ATOM 649 C CA . TYR A 1 87 ? 21.111 10.286 -10.390 1.00 85.69 87 TYR A CA 1
ATOM 650 C C . TYR A 1 87 ? 20.379 11.002 -11.520 1.00 85.69 87 TYR A C 1
ATOM 652 O O . TYR A 1 87 ? 19.904 10.360 -12.457 1.00 85.69 87 TYR A O 1
ATOM 660 N N . ASP A 1 88 ? 20.336 12.331 -11.454 1.00 86.25 88 ASP A N 1
ATOM 661 C CA . ASP A 1 88 ? 19.855 13.154 -12.560 1.00 86.25 88 ASP A CA 1
ATOM 662 C C . ASP A 1 88 ? 20.953 13.298 -13.624 1.00 86.25 88 ASP A C 1
ATOM 664 O O . ASP A 1 88 ? 22.050 13.795 -13.358 1.00 86.25 88 ASP A O 1
ATOM 668 N N . TYR A 1 89 ? 20.652 12.837 -14.837 1.00 83.44 89 TYR A N 1
ATOM 669 C CA . TYR A 1 89 ? 21.541 12.885 -15.999 1.00 83.44 89 TYR A CA 1
ATOM 670 C C . TYR A 1 89 ? 21.059 13.866 -17.079 1.00 83.44 89 TYR A C 1
ATOM 672 O O . TYR A 1 89 ? 21.639 13.897 -18.165 1.00 83.44 89 TYR A O 1
ATOM 680 N N . THR A 1 90 ? 20.014 14.658 -16.807 1.00 87.25 90 THR A N 1
ATOM 681 C CA . THR A 1 90 ? 19.408 15.590 -17.776 1.00 87.25 90 THR A CA 1
ATOM 682 C C . THR A 1 90 ? 20.426 16.613 -18.288 1.00 87.25 90 THR A C 1
ATOM 684 O O . THR A 1 90 ? 20.437 16.933 -19.477 1.00 87.25 90 THR A O 1
ATOM 687 N N . GLY A 1 91 ? 21.333 17.045 -17.404 1.00 79.31 91 GLY A N 1
ATOM 688 C CA . GLY A 1 91 ? 22.418 17.975 -17.703 1.00 79.31 91 GLY A CA 1
ATOM 689 C C . GLY A 1 91 ? 21.945 19.414 -17.941 1.00 79.31 91 GLY A C 1
ATOM 690 O O . GLY A 1 91 ? 20.843 19.666 -18.420 1.00 79.31 91 GLY A O 1
ATOM 691 N N . ASP A 1 92 ? 22.815 20.378 -17.638 1.00 80.31 92 ASP A N 1
ATOM 692 C CA . ASP A 1 92 ? 22.580 21.792 -17.933 1.00 80.31 92 ASP A CA 1
ATOM 693 C C . ASP A 1 92 ? 23.211 22.189 -19.268 1.00 80.31 92 ASP A C 1
ATOM 695 O O . ASP A 1 92 ? 24.342 21.808 -19.584 1.00 80.31 92 ASP A O 1
ATOM 699 N N . ARG A 1 93 ? 22.512 23.046 -20.026 1.00 75.75 93 ARG A N 1
ATOM 700 C CA . ARG A 1 93 ? 22.920 23.500 -21.371 1.00 75.75 93 ARG A CA 1
ATOM 701 C C . ARG A 1 93 ? 24.262 24.255 -21.429 1.00 75.75 93 ARG A C 1
ATOM 703 O O . ARG A 1 93 ? 24.710 24.555 -22.530 1.00 75.75 93 ARG A O 1
ATOM 710 N N . GLY A 1 94 ? 24.891 24.576 -20.294 1.00 72.25 94 GLY A N 1
ATOM 711 C CA . GLY A 1 94 ? 26.105 25.405 -20.237 1.00 72.25 94 GLY A CA 1
ATOM 712 C C . GLY A 1 94 ? 27.303 24.832 -19.472 1.00 72.25 94 GLY A C 1
ATOM 713 O O . GLY A 1 94 ? 28.377 25.421 -19.539 1.00 72.25 94 GLY A O 1
ATOM 714 N N . THR A 1 95 ? 27.158 23.725 -18.742 1.00 68.31 95 THR A N 1
ATOM 715 C CA . THR A 1 95 ? 28.178 23.273 -17.765 1.00 68.31 95 THR A CA 1
ATOM 716 C C . THR A 1 95 ? 28.452 21.768 -17.787 1.00 68.31 95 THR A C 1
ATOM 718 O O . THR A 1 95 ? 29.488 21.329 -17.284 1.00 68.31 95 THR A O 1
ATOM 721 N N . GLY A 1 96 ? 27.571 20.960 -18.382 1.00 65.88 96 GLY A N 1
ATOM 722 C CA . GLY A 1 96 ? 27.704 19.505 -18.388 1.00 65.88 96 GLY A CA 1
ATOM 723 C C . GLY A 1 96 ? 28.499 18.972 -19.579 1.00 65.88 96 GLY A C 1
ATOM 724 O O . GLY A 1 96 ? 27.952 18.802 -20.663 1.00 65.88 96 GLY A O 1
ATOM 725 N N . ASN A 1 97 ? 29.765 18.599 -19.376 1.00 66.00 97 ASN A N 1
ATOM 726 C CA . ASN A 1 97 ? 30.423 17.655 -20.281 1.00 66.00 97 ASN A CA 1
ATOM 727 C C . ASN A 1 97 ? 29.925 16.240 -19.942 1.00 66.00 97 ASN A C 1
ATOM 729 O O . ASN A 1 97 ? 30.442 15.619 -19.012 1.00 66.00 97 ASN A O 1
ATOM 733 N N . CYS A 1 98 ? 28.972 15.700 -20.717 1.00 70.75 98 CYS A N 1
ATOM 734 C CA . CYS A 1 98 ? 28.476 14.309 -20.614 1.00 70.75 98 CYS A CA 1
ATOM 735 C C . CYS A 1 98 ? 29.575 13.236 -20.786 1.00 70.75 98 CYS A C 1
ATOM 737 O O . CYS A 1 98 ? 29.320 12.041 -20.694 1.00 70.75 98 CYS A O 1
ATOM 739 N N . SER A 1 99 ? 30.796 13.670 -21.081 1.00 66.25 99 SER A N 1
ATOM 740 C CA . SER A 1 99 ? 31.968 12.875 -21.411 1.00 66.25 99 SER A CA 1
ATOM 741 C C . SER A 1 99 ? 33.014 12.818 -20.295 1.00 66.25 99 SER A C 1
ATOM 743 O O . SER A 1 99 ? 34.038 12.157 -20.481 1.00 66.25 99 SER A O 1
ATOM 745 N N . ARG A 1 100 ? 32.809 13.470 -19.136 1.00 58.91 100 ARG A N 1
ATOM 746 C CA . ARG A 1 100 ? 33.796 13.405 -18.045 1.00 58.91 100 ARG A CA 1
ATOM 747 C C . ARG A 1 100 ? 33.638 12.127 -17.226 1.00 58.91 100 ARG A C 1
ATOM 749 O O . ARG A 1 100 ? 33.117 12.110 -16.118 1.00 58.91 100 ARG A O 1
ATOM 756 N N . LEU A 1 101 ? 34.152 11.062 -17.818 1.00 61.78 101 LEU A N 1
ATOM 757 C CA . LEU A 1 101 ? 34.524 9.825 -17.159 1.00 61.78 101 LEU A CA 1
ATOM 758 C C . LEU A 1 101 ? 35.478 10.154 -15.987 1.00 61.78 101 LEU A C 1
ATOM 760 O O . LEU A 1 101 ? 36.512 10.789 -16.226 1.00 61.78 101 LEU A O 1
ATOM 764 N N . PRO A 1 102 ? 35.166 9.802 -14.723 1.00 63.88 102 PRO A N 1
ATOM 765 C CA . PRO A 1 102 ? 36.140 9.908 -13.639 1.00 63.88 102 PRO A CA 1
ATOM 766 C C . PRO A 1 102 ? 37.407 9.137 -14.035 1.00 63.88 102 PRO A C 1
ATOM 768 O O . PRO A 1 102 ? 37.320 8.049 -14.601 1.00 63.88 102 PRO A O 1
ATOM 771 N N . GLY A 1 103 ? 38.586 9.717 -13.786 1.00 74.31 103 GLY A N 1
ATOM 772 C CA . GLY A 1 103 ? 39.889 9.204 -14.246 1.00 74.31 103 GLY A CA 1
ATOM 773 C C . GLY A 1 103 ? 40.373 7.919 -13.558 1.00 74.31 103 GLY A C 1
ATOM 774 O O . GLY A 1 103 ? 41.577 7.711 -13.453 1.00 74.31 103 GLY A O 1
ATOM 775 N N . GLY A 1 104 ? 39.456 7.099 -13.042 1.00 79.75 104 GLY A N 1
ATOM 776 C CA . GLY A 1 104 ? 39.737 5.831 -12.374 1.00 79.75 104 GLY A CA 1
ATOM 777 C C . GLY A 1 104 ? 39.417 4.611 -13.250 1.00 79.75 104 GLY A C 1
ATOM 778 O O . GLY A 1 104 ? 38.772 4.744 -14.292 1.00 79.75 104 GLY A O 1
ATOM 779 N N . PRO A 1 105 ? 39.860 3.411 -12.837 1.00 84.62 105 PRO A N 1
ATOM 780 C CA . PRO A 1 105 ? 39.518 2.166 -13.516 1.00 84.62 105 PRO A CA 1
ATOM 781 C C . PRO A 1 105 ? 38.017 1.864 -13.392 1.00 84.62 105 PRO A C 1
ATOM 783 O O . PRO A 1 105 ? 37.434 1.980 -12.314 1.00 84.62 105 PRO A O 1
ATOM 786 N N . TYR A 1 106 ? 37.400 1.449 -14.499 1.00 81.94 106 TYR A N 1
ATOM 787 C CA . TYR A 1 106 ? 36.004 1.015 -14.539 1.00 81.94 106 TYR A CA 1
ATOM 788 C C . TYR A 1 106 ? 35.897 -0.435 -14.080 1.00 81.94 106 TYR A C 1
ATOM 790 O O . TYR A 1 106 ? 36.605 -1.304 -14.584 1.00 81.94 106 TYR A O 1
ATOM 798 N N . VAL A 1 107 ? 34.982 -0.695 -13.149 1.00 89.00 107 VAL A N 1
ATOM 799 C CA . VAL A 1 107 ? 34.555 -2.051 -12.799 1.00 89.00 107 VAL A CA 1
ATOM 800 C C . VAL A 1 107 ? 33.191 -2.276 -13.437 1.00 89.00 107 VAL A C 1
ATOM 802 O O . VAL A 1 107 ? 32.260 -1.507 -13.197 1.00 89.00 107 VAL A O 1
ATOM 805 N N . GLU A 1 108 ? 33.069 -3.308 -14.268 1.00 88.69 108 GLU A N 1
ATOM 806 C CA . GLU A 1 108 ? 31.785 -3.680 -14.860 1.00 88.69 108 GLU A CA 1
ATOM 807 C C . GLU A 1 108 ? 30.868 -4.290 -13.796 1.00 88.69 108 GLU A C 1
ATOM 809 O O . GLU A 1 108 ? 31.228 -5.252 -13.119 1.00 88.69 108 GLU A O 1
ATOM 814 N N . VAL A 1 109 ? 29.659 -3.742 -13.669 1.00 87.31 109 VAL A N 1
ATOM 815 C CA . VAL A 1 109 ? 28.603 -4.300 -12.819 1.00 87.31 109 VAL A CA 1
ATOM 816 C C . VAL A 1 109 ? 27.664 -5.125 -13.705 1.00 87.31 109 VAL A C 1
ATOM 818 O O . VAL A 1 109 ? 27.045 -4.557 -14.611 1.00 87.31 109 VAL A O 1
ATOM 821 N N . PRO A 1 110 ? 27.531 -6.448 -13.488 1.00 89.38 110 PRO A N 1
ATOM 822 C CA . PRO A 1 110 ? 26.602 -7.271 -14.254 1.00 89.38 110 PRO A CA 1
ATOM 823 C C . PRO A 1 110 ? 25.157 -6.792 -14.080 1.00 89.38 110 PRO A C 1
ATOM 825 O O . PRO A 1 110 ? 24.677 -6.636 -12.960 1.00 89.38 110 PRO A O 1
ATOM 828 N N . LEU A 1 111 ? 24.453 -6.586 -15.195 1.00 85.06 111 LEU A N 1
ATOM 829 C CA . LEU A 1 111 ? 23.041 -6.204 -15.206 1.00 85.06 111 LEU A CA 1
ATOM 830 C C . LEU A 1 111 ? 22.177 -7.403 -15.590 1.00 85.06 111 LEU A C 1
ATOM 832 O O . LEU A 1 111 ? 22.373 -7.991 -16.660 1.00 85.06 111 LEU A O 1
ATOM 836 N N . ASP A 1 112 ? 21.186 -7.719 -14.759 1.00 81.81 112 ASP A N 1
ATOM 837 C CA . ASP A 1 112 ? 20.124 -8.643 -15.144 1.00 81.81 112 ASP A CA 1
ATOM 838 C C . ASP A 1 112 ? 19.184 -7.958 -16.148 1.00 81.81 112 ASP A C 1
ATOM 840 O O . ASP A 1 112 ? 18.834 -6.784 -16.021 1.00 81.81 112 ASP A O 1
ATOM 844 N N . ARG A 1 113 ? 18.814 -8.692 -17.196 1.00 77.56 113 ARG A N 1
ATOM 845 C CA . ARG A 1 113 ? 17.924 -8.230 -18.275 1.00 77.56 113 ARG A CA 1
ATOM 846 C C . ARG A 1 113 ? 16.603 -8.995 -18.290 1.00 77.56 113 ARG A C 1
ATOM 848 O O . ARG A 1 113 ? 15.804 -8.818 -19.210 1.00 77.56 113 ARG A O 1
ATOM 855 N N . THR A 1 114 ? 16.407 -9.887 -17.327 1.00 77.88 114 THR A N 1
ATOM 856 C CA . THR A 1 114 ? 15.226 -10.736 -17.175 1.00 77.88 114 THR A CA 1
ATOM 857 C C . THR A 1 114 ? 14.342 -10.197 -16.045 1.00 77.88 114 THR A C 1
ATOM 859 O O . THR A 1 114 ? 14.747 -9.282 -15.342 1.00 77.88 114 THR A O 1
ATOM 862 N N . GLY A 1 115 ? 13.087 -10.639 -15.921 1.00 77.12 115 GLY A N 1
ATOM 863 C CA . GLY A 1 115 ? 12.233 -10.266 -14.778 1.00 77.12 115 GLY A CA 1
ATOM 864 C C . GLY A 1 115 ? 11.804 -8.792 -14.640 1.00 77.12 115 GLY A C 1
ATOM 865 O O . GLY A 1 115 ? 11.226 -8.443 -13.617 1.00 77.12 115 GLY A O 1
ATOM 866 N N . ILE A 1 116 ? 12.053 -7.936 -15.637 1.00 83.19 116 ILE A N 1
ATOM 867 C CA . ILE A 1 116 ? 11.707 -6.497 -15.612 1.00 83.19 116 ILE A CA 1
ATOM 868 C C . ILE A 1 116 ? 10.251 -6.191 -15.989 1.00 83.19 116 ILE A C 1
ATOM 870 O O . ILE A 1 116 ? 9.753 -5.098 -15.731 1.00 83.19 116 ILE A O 1
ATOM 874 N N . ALA A 1 117 ? 9.578 -7.138 -16.641 1.00 84.00 117 ALA A N 1
ATOM 875 C CA . ALA A 1 117 ? 8.195 -7.009 -17.076 1.00 84.00 117 ALA A CA 1
ATOM 876 C C . ALA A 1 117 ? 7.283 -7.886 -16.218 1.00 84.00 117 ALA A C 1
ATOM 878 O O . ALA A 1 117 ? 7.695 -8.929 -15.704 1.00 84.00 117 ALA A O 1
ATOM 879 N N . TRP A 1 118 ? 6.016 -7.488 -16.105 1.00 84.62 118 TRP A N 1
ATOM 880 C CA . TRP A 1 118 ? 5.006 -8.299 -15.437 1.00 84.62 118 TRP A CA 1
ATOM 881 C C . TRP A 1 118 ? 4.845 -9.655 -16.121 1.00 84.62 118 TRP A C 1
ATOM 883 O O . TRP A 1 118 ? 4.915 -9.775 -17.345 1.00 84.62 118 TRP A O 1
ATOM 893 N N . TRP A 1 119 ? 4.545 -10.678 -15.321 1.00 85.06 119 TRP A N 1
ATOM 894 C CA . TRP A 1 119 ? 4.362 -12.041 -15.816 1.00 85.06 119 TRP A CA 1
ATOM 895 C C . TRP A 1 119 ? 3.310 -12.129 -16.932 1.00 85.06 119 TRP A C 1
ATOM 897 O O . TRP A 1 119 ? 3.529 -12.822 -17.921 1.00 85.06 119 TRP A O 1
ATOM 907 N N . THR A 1 120 ? 2.192 -11.410 -16.803 1.00 89.00 120 THR A N 1
ATOM 908 C CA . THR A 1 120 ? 1.108 -11.381 -17.800 1.00 89.00 120 THR A CA 1
ATOM 909 C C . THR A 1 120 ? 1.529 -10.699 -19.095 1.00 89.00 120 THR A C 1
ATOM 911 O O . THR A 1 120 ? 1.217 -11.198 -20.176 1.00 89.00 120 THR A O 1
ATOM 914 N N . ASP A 1 121 ? 2.261 -9.590 -18.995 1.00 88.38 121 ASP A N 1
ATOM 915 C CA . ASP A 1 121 ? 2.822 -8.877 -20.143 1.00 88.38 121 ASP A CA 1
ATOM 916 C C . ASP A 1 121 ? 3.746 -9.802 -20.941 1.00 88.38 121 ASP A C 1
ATOM 918 O O . ASP A 1 121 ? 3.649 -9.873 -22.164 1.00 88.38 121 ASP A O 1
ATOM 922 N N . TYR A 1 122 ? 4.563 -10.578 -20.226 1.00 83.19 122 TYR A N 1
ATOM 923 C CA . TYR A 1 122 ? 5.542 -11.488 -20.805 1.00 83.19 122 TYR A CA 1
ATOM 924 C C . TYR A 1 122 ? 4.937 -12.787 -21.378 1.00 83.19 122 TYR A C 1
ATOM 926 O O . TYR A 1 122 ? 5.341 -13.229 -22.450 1.00 83.19 122 TYR A O 1
ATOM 934 N N . HIS A 1 123 ? 3.980 -13.425 -20.691 1.00 82.31 123 HIS A N 1
ATOM 935 C CA . HIS A 1 123 ? 3.477 -14.761 -21.070 1.00 82.31 123 HIS A CA 1
ATOM 936 C C . HIS A 1 123 ? 2.138 -14.745 -21.822 1.00 82.31 123 HIS A C 1
ATOM 938 O O . HIS A 1 123 ? 1.794 -15.709 -22.522 1.00 82.31 123 HIS A O 1
ATOM 944 N N . VAL A 1 124 ? 1.346 -13.683 -21.667 1.00 87.12 124 VAL A N 1
ATOM 945 C CA . VAL A 1 124 ? -0.042 -13.639 -22.152 1.00 87.12 124 VAL A CA 1
ATOM 946 C C . VAL A 1 124 ? -0.230 -12.555 -23.201 1.00 87.12 124 VAL A C 1
ATOM 948 O O . VAL A 1 124 ? -0.624 -12.871 -24.322 1.00 87.12 124 VAL A O 1
ATOM 951 N N . LYS A 1 125 ? 0.038 -11.295 -22.851 1.00 91.88 125 LYS A N 1
ATOM 952 C CA . LYS A 1 125 ? -0.380 -10.143 -23.657 1.00 91.88 125 LYS A CA 1
ATOM 953 C C . LYS A 1 125 ? 0.476 -9.947 -24.903 1.00 91.88 125 LYS A C 1
ATOM 955 O O . LYS A 1 125 ? -0.070 -9.760 -25.987 1.00 91.88 125 LYS A O 1
ATOM 960 N N . PHE A 1 126 ? 1.798 -9.970 -24.755 1.00 90.69 126 PHE A N 1
ATOM 961 C CA . PHE A 1 126 ? 2.709 -9.716 -25.863 1.00 90.69 126 PHE A CA 1
ATOM 962 C C . PHE A 1 126 ? 3.303 -11.024 -26.367 1.00 90.69 126 PHE A C 1
ATOM 964 O O . PHE A 1 126 ? 4.039 -11.709 -25.662 1.00 90.69 126 PHE A O 1
ATOM 971 N N . ARG A 1 127 ? 2.968 -11.378 -27.610 1.00 88.56 127 ARG A N 1
ATOM 972 C CA . ARG A 1 127 ? 3.500 -12.560 -28.285 1.00 88.56 127 ARG A CA 1
ATOM 973 C C . ARG A 1 127 ? 3.986 -12.191 -29.670 1.00 88.56 127 ARG A C 1
ATOM 975 O O . ARG A 1 127 ? 3.333 -11.446 -30.395 1.00 88.56 127 ARG A O 1
ATOM 982 N N . ASN A 1 128 ? 5.135 -12.746 -30.025 1.00 90.06 128 ASN A N 1
ATOM 983 C CA . ASN A 1 128 ? 5.636 -12.659 -31.383 1.00 90.06 128 ASN A CA 1
ATOM 984 C C . ASN A 1 128 ? 4.801 -13.549 -32.314 1.00 90.06 128 ASN A C 1
ATOM 986 O O . ASN A 1 128 ? 4.276 -14.573 -31.864 1.00 90.06 128 ASN A O 1
ATOM 990 N N . PRO A 1 129 ? 4.709 -13.197 -33.608 1.00 91.50 129 PRO A N 1
ATOM 991 C CA . PRO A 1 129 ? 4.164 -14.103 -34.609 1.00 91.50 129 PRO A CA 1
ATOM 992 C C . PRO A 1 129 ? 4.977 -15.409 -34.667 1.00 91.50 129 PRO A C 1
ATOM 994 O O . PRO A 1 129 ? 6.148 -15.429 -34.259 1.00 91.50 129 PRO A O 1
ATOM 997 N N . PRO A 1 130 ? 4.383 -16.502 -35.179 1.00 90.19 130 PRO A N 1
ATOM 998 C CA . PRO A 1 130 ? 5.109 -17.749 -35.378 1.00 90.19 130 PRO A CA 1
ATOM 999 C C . PRO A 1 130 ? 6.302 -17.524 -36.312 1.00 90.19 130 PRO A C 1
ATOM 1001 O O . PRO A 1 130 ? 6.238 -16.730 -37.251 1.00 90.19 130 PRO A O 1
ATOM 1004 N N . LEU A 1 131 ? 7.406 -18.224 -36.049 1.00 90.44 131 LEU A N 1
ATOM 1005 C CA . LEU A 1 131 ? 8.599 -18.109 -36.878 1.00 90.44 131 LEU A CA 1
ATOM 1006 C C . LEU A 1 131 ? 8.325 -18.710 -38.261 1.00 90.44 131 LEU A C 1
ATOM 1008 O O . LEU A 1 131 ? 7.827 -19.830 -38.368 1.00 90.44 131 LEU A O 1
ATOM 1012 N N . VAL A 1 132 ? 8.727 -17.997 -39.313 1.00 91.19 132 VAL A N 1
ATOM 1013 C CA . VAL A 1 132 ? 8.692 -18.495 -40.693 1.00 91.19 132 VAL A CA 1
ATOM 1014 C C . VAL A 1 132 ? 10.107 -18.933 -41.055 1.00 91.19 132 VAL A C 1
ATOM 1016 O O . VAL A 1 132 ? 11.040 -18.136 -40.977 1.00 91.19 132 VAL A O 1
ATOM 1019 N N . ASN A 1 133 ? 10.292 -20.210 -41.397 1.00 91.12 133 ASN A N 1
ATOM 1020 C CA . ASN A 1 133 ? 11.604 -20.810 -41.691 1.00 91.12 133 ASN A CA 1
ATOM 1021 C C . ASN A 1 133 ? 12.660 -20.553 -40.596 1.00 91.12 133 ASN A C 1
ATOM 1023 O O . ASN A 1 133 ? 13.813 -20.244 -40.887 1.00 91.12 133 ASN A O 1
ATOM 1027 N N . GLY A 1 134 ? 12.250 -20.609 -39.323 1.00 85.94 134 GLY A N 1
ATOM 1028 C CA . GLY A 1 134 ? 13.139 -20.355 -38.183 1.00 85.94 134 GLY A CA 1
ATOM 1029 C C . GLY A 1 134 ? 13.593 -18.897 -38.037 1.00 85.94 134 GLY A C 1
ATOM 1030 O O . GLY A 1 134 ? 14.416 -18.604 -37.175 1.00 85.94 134 GLY A O 1
ATOM 1031 N N . SER A 1 135 ? 13.053 -17.970 -38.836 1.00 89.88 135 SER A N 1
ATOM 1032 C CA . SER A 1 135 ? 13.412 -16.555 -38.805 1.00 89.88 135 SER A CA 1
ATOM 1033 C C . SER A 1 135 ? 12.226 -15.684 -38.410 1.00 89.88 135 SER A C 1
ATOM 1035 O O . SER A 1 135 ? 11.161 -15.706 -39.030 1.00 89.88 135 SER A O 1
ATOM 1037 N N . LEU A 1 136 ? 12.439 -14.845 -37.395 1.00 89.62 136 LEU A N 1
ATOM 1038 C CA . LEU A 1 136 ? 11.483 -13.803 -37.031 1.00 89.62 136 LEU A CA 1
ATOM 1039 C C . LEU A 1 136 ? 11.448 -12.687 -38.087 1.00 89.62 136 LEU A C 1
ATOM 1041 O O . LEU A 1 136 ? 10.406 -12.084 -38.297 1.00 89.62 136 LEU A O 1
ATOM 1045 N N . ALA A 1 137 ? 12.554 -12.437 -38.796 1.00 90.00 137 ALA A N 1
ATOM 1046 C CA . ALA A 1 137 ? 12.601 -11.403 -39.831 1.00 90.00 137 ALA A CA 1
ATOM 1047 C C . ALA A 1 137 ? 11.632 -11.704 -40.986 1.00 90.00 137 ALA A C 1
ATOM 1049 O O . ALA A 1 137 ? 10.970 -10.797 -41.481 1.00 90.00 137 ALA A O 1
ATOM 1050 N N . LEU A 1 138 ? 11.498 -12.981 -41.365 1.00 92.19 138 LEU A N 1
ATOM 1051 C CA . LEU A 1 138 ? 10.545 -13.408 -42.393 1.00 92.19 138 LEU A CA 1
ATOM 1052 C C . LEU A 1 138 ? 9.092 -13.280 -41.922 1.00 92.19 138 LEU A C 1
ATOM 1054 O O . LEU A 1 138 ? 8.232 -12.894 -42.704 1.00 92.19 138 LEU A O 1
ATOM 1058 N N . ALA A 1 139 ? 8.822 -13.525 -40.637 1.00 91.19 139 ALA A N 1
ATOM 1059 C CA . ALA A 1 139 ? 7.487 -13.340 -40.067 1.00 91.19 139 ALA A CA 1
ATOM 1060 C C . ALA A 1 139 ? 7.015 -11.870 -40.101 1.00 91.19 139 ALA A C 1
ATOM 1062 O O . ALA A 1 139 ? 5.817 -11.608 -40.083 1.00 91.19 139 ALA A O 1
ATOM 1063 N N . PHE A 1 140 ? 7.950 -10.916 -40.174 1.00 92.31 140 PHE A N 1
ATOM 1064 C CA . PHE A 1 140 ? 7.682 -9.478 -40.294 1.00 92.31 140 PHE A CA 1
ATOM 1065 C C . PHE A 1 140 ? 7.852 -8.940 -41.730 1.00 92.31 140 PHE A C 1
ATOM 1067 O O . PHE A 1 140 ? 7.910 -7.723 -41.932 1.00 92.31 140 PHE A O 1
ATOM 1074 N N . GLN A 1 141 ? 7.933 -9.806 -42.744 1.00 92.62 141 GLN A N 1
ATOM 1075 C CA . GLN A 1 141 ? 8.086 -9.382 -44.137 1.00 92.62 141 GLN A CA 1
ATOM 1076 C C . GLN A 1 141 ? 6.894 -8.524 -44.596 1.00 92.62 141 GLN A C 1
ATOM 1078 O O . GLN A 1 141 ? 5.739 -8.861 -44.358 1.00 92.62 141 GLN A O 1
ATOM 1083 N N . GLY A 1 142 ? 7.179 -7.394 -45.252 1.00 91.00 142 GLY A N 1
ATOM 1084 C CA . GLY A 1 142 ? 6.156 -6.435 -45.689 1.00 91.00 142 GLY A CA 1
ATOM 1085 C C . GLY A 1 142 ? 5.728 -5.424 -44.618 1.00 91.00 142 GLY A C 1
ATOM 1086 O O . GLY A 1 142 ? 4.889 -4.572 -44.897 1.00 91.00 142 GLY A O 1
ATOM 1087 N N . THR A 1 143 ? 6.320 -5.469 -43.419 1.00 92.31 143 THR A N 1
ATOM 1088 C CA . THR A 1 143 ? 6.139 -4.429 -42.393 1.00 92.31 143 THR A CA 1
ATOM 1089 C C . THR A 1 143 ? 7.278 -3.409 -42.432 1.00 92.31 143 THR A C 1
ATOM 1091 O O . THR A 1 143 ? 8.417 -3.742 -42.761 1.00 92.31 143 THR A O 1
ATOM 1094 N N . ALA A 1 144 ? 6.976 -2.156 -42.088 1.00 91.69 144 ALA A N 1
ATOM 1095 C CA . ALA A 1 144 ? 7.965 -1.089 -41.954 1.00 91.69 144 ALA A CA 1
ATOM 1096 C C . ALA A 1 144 ? 8.175 -0.737 -40.470 1.00 91.69 144 ALA A C 1
ATOM 1098 O O . ALA A 1 144 ? 7.208 -0.740 -39.701 1.00 91.69 144 ALA A O 1
ATOM 1099 N N . PRO A 1 145 ? 9.414 -0.432 -40.037 1.00 93.25 145 PRO A N 1
ATOM 1100 C CA . PRO A 1 145 ? 9.659 0.037 -38.681 1.00 93.25 145 PRO A CA 1
ATOM 1101 C C . PRO A 1 145 ? 9.069 1.443 -38.465 1.00 93.25 145 PRO A C 1
ATOM 1103 O O . PRO A 1 145 ? 8.943 2.213 -39.419 1.00 93.25 145 PRO A O 1
ATOM 1106 N N . PRO A 1 146 ? 8.748 1.815 -37.213 1.00 95.00 146 PRO A N 1
ATOM 1107 C CA . PRO A 1 146 ? 8.317 3.172 -36.898 1.00 95.00 146 PRO A CA 1
ATOM 1108 C C . PRO A 1 146 ? 9.380 4.229 -37.263 1.00 95.00 146 PRO A C 1
ATOM 1110 O O . PRO A 1 146 ? 10.574 3.940 -37.160 1.00 95.00 146 PRO A O 1
ATOM 1113 N N . PRO A 1 147 ? 8.986 5.474 -37.598 1.00 93.88 147 PRO A N 1
ATOM 1114 C CA . PRO A 1 147 ? 9.903 6.497 -38.118 1.00 93.88 147 PRO A CA 1
ATOM 1115 C C . PRO A 1 147 ? 11.127 6.825 -37.246 1.00 93.88 147 PRO A C 1
ATOM 1117 O O . PRO A 1 147 ? 12.181 7.158 -37.774 1.00 93.88 147 PRO A O 1
ATOM 1120 N N . SER A 1 148 ? 11.023 6.733 -35.918 1.00 95.31 148 SER A N 1
ATOM 1121 C CA . SER A 1 148 ? 12.127 7.042 -34.994 1.00 95.31 148 SER A CA 1
ATOM 1122 C C . SER A 1 148 ? 13.045 5.851 -34.691 1.00 95.31 148 SER A C 1
ATOM 1124 O O . SER A 1 148 ? 13.973 5.968 -33.891 1.00 95.31 148 SER A O 1
ATOM 1126 N N . TRP A 1 149 ? 12.792 4.676 -35.275 1.00 93.56 149 TRP A N 1
ATOM 1127 C CA . TRP A 1 149 ? 13.521 3.456 -34.941 1.00 93.56 149 TRP A CA 1
ATOM 1128 C C . TRP A 1 149 ? 14.681 3.217 -35.908 1.00 93.56 149 TRP A C 1
ATOM 1130 O O . TRP A 1 149 ? 14.481 2.925 -37.080 1.00 93.56 149 TRP A O 1
ATOM 1140 N N . HIS A 1 150 ? 15.912 3.225 -35.391 1.00 92.62 150 HIS A N 1
ATOM 1141 C CA . HIS A 1 150 ? 17.108 2.916 -36.191 1.00 92.62 150 HIS A CA 1
ATOM 1142 C C . HIS A 1 150 ? 17.215 1.441 -36.617 1.00 92.62 150 HIS A C 1
ATOM 1144 O O . HIS A 1 150 ? 17.960 1.115 -37.537 1.00 92.62 150 HIS A O 1
ATOM 1150 N N . ARG A 1 151 ? 16.531 0.527 -35.913 1.00 90.81 151 ARG A N 1
ATOM 1151 C CA . ARG A 1 151 ? 16.526 -0.918 -36.191 1.00 90.81 151 ARG A CA 1
ATOM 1152 C C . ARG A 1 151 ? 15.107 -1.476 -36.067 1.00 90.81 151 ARG A C 1
ATOM 1154 O O . ARG A 1 151 ? 14.378 -1.042 -35.172 1.00 90.81 151 ARG A O 1
ATOM 1161 N N . PRO A 1 152 ? 14.727 -2.460 -36.898 1.00 90.88 152 PRO A N 1
ATOM 1162 C CA . PRO A 1 152 ? 13.410 -3.082 -36.829 1.00 90.88 152 PRO A CA 1
ATOM 1163 C C . PRO A 1 152 ? 13.238 -3.941 -35.567 1.00 90.88 152 PRO A C 1
ATOM 1165 O O . PRO A 1 152 ? 14.215 -4.395 -34.964 1.00 90.88 152 PRO A O 1
ATOM 1168 N N . LEU A 1 153 ? 11.982 -4.189 -35.178 1.00 89.62 153 LEU A N 1
ATOM 1169 C CA . LEU A 1 153 ? 11.616 -4.870 -33.927 1.00 89.62 153 LEU A CA 1
ATOM 1170 C C . LEU A 1 153 ? 12.273 -6.248 -33.776 1.00 89.62 153 LEU A C 1
ATOM 1172 O O . LEU A 1 153 ? 12.853 -6.546 -32.732 1.00 89.62 153 LEU A O 1
ATOM 1176 N N . TYR A 1 154 ? 12.248 -7.064 -34.830 1.00 87.69 154 TYR A N 1
ATOM 1177 C CA . TYR A 1 154 ? 12.806 -8.417 -34.808 1.00 87.69 154 TYR A CA 1
ATOM 1178 C C . TYR A 1 154 ? 14.322 -8.451 -34.552 1.00 87.69 154 TYR A C 1
ATOM 1180 O O . TYR A 1 154 ? 14.823 -9.450 -34.052 1.00 87.69 154 TYR A O 1
ATOM 1188 N N . ALA A 1 155 ? 15.053 -7.368 -34.842 1.00 87.88 155 ALA A N 1
ATOM 1189 C CA . ALA A 1 155 ? 16.492 -7.270 -34.580 1.00 87.88 155 ALA A CA 1
ATOM 1190 C C . ALA A 1 155 ? 16.815 -6.880 -33.124 1.00 87.88 155 ALA A C 1
ATOM 1192 O O . ALA A 1 155 ? 17.968 -6.973 -32.701 1.00 87.88 155 ALA A O 1
ATOM 1193 N N . ARG A 1 156 ? 15.816 -6.415 -32.360 1.00 82.38 156 ARG A N 1
ATOM 1194 C CA . ARG A 1 156 ? 15.941 -6.077 -30.932 1.00 82.38 156 ARG A CA 1
ATOM 1195 C C . ARG A 1 156 ? 15.610 -7.265 -30.030 1.00 82.38 156 ARG A C 1
ATOM 1197 O O . ARG A 1 156 ? 16.112 -7.350 -28.912 1.00 82.38 156 ARG A O 1
ATOM 1204 N N . ILE A 1 157 ? 14.758 -8.165 -30.509 1.00 78.81 157 ILE A N 1
ATOM 1205 C CA . ILE A 1 157 ? 14.319 -9.339 -29.764 1.00 78.81 157 ILE A CA 1
ATOM 1206 C C . ILE A 1 157 ? 15.459 -10.351 -29.751 1.00 78.81 157 ILE A C 1
ATOM 1208 O O . ILE A 1 157 ? 15.810 -10.936 -30.772 1.00 78.81 157 ILE A O 1
ATOM 1212 N N . ARG A 1 158 ? 16.040 -10.569 -28.574 1.00 69.19 158 ARG A N 1
ATOM 1213 C CA . ARG A 1 158 ? 16.911 -11.717 -28.342 1.00 69.19 158 ARG A CA 1
ATOM 1214 C C . ARG A 1 158 ? 16.005 -12.908 -28.017 1.00 69.19 158 ARG A C 1
ATOM 1216 O O . ARG A 1 158 ? 15.044 -12.753 -27.278 1.00 69.19 158 ARG A O 1
ATOM 1223 N N . GLN A 1 159 ? 16.265 -14.075 -28.591 1.00 62.22 159 GLN A N 1
ATOM 1224 C CA . GLN A 1 159 ? 15.621 -15.313 -28.152 1.00 62.22 159 GLN A CA 1
ATOM 1225 C C . GLN A 1 159 ? 16.550 -15.950 -27.119 1.00 62.22 159 GLN A C 1
ATOM 1227 O O . GLN A 1 159 ? 17.680 -16.306 -27.438 1.00 62.22 159 GLN A O 1
ATOM 1232 N N . GLY A 1 160 ? 16.119 -15.997 -25.862 1.00 60.53 160 GLY A N 1
ATOM 1233 C CA . GLY A 1 160 ? 16.872 -16.568 -24.748 1.00 60.53 160 GLY A CA 1
ATOM 1234 C C . GLY A 1 160 ? 15.952 -17.346 -23.813 1.00 60.53 160 GLY A C 1
ATOM 1235 O O . GLY A 1 160 ? 14.732 -17.230 -23.899 1.00 60.53 160 GLY A O 1
ATOM 1236 N N . ASN A 1 161 ? 16.535 -18.156 -22.931 1.00 58.69 161 ASN A N 1
ATOM 1237 C CA . ASN A 1 161 ? 15.793 -18.861 -21.890 1.00 58.69 161 ASN A CA 1
ATOM 1238 C C . ASN A 1 161 ? 15.692 -17.947 -20.658 1.00 58.69 161 ASN A C 1
ATOM 1240 O O . ASN A 1 161 ? 16.642 -17.816 -19.889 1.00 58.69 161 ASN A O 1
ATOM 1244 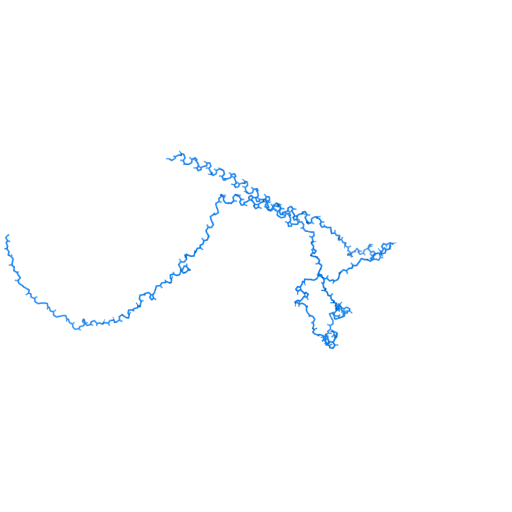N N . TYR A 1 162 ? 14.576 -17.232 -20.531 1.00 62.06 162 TYR A N 1
ATOM 1245 C CA . TYR A 1 162 ? 14.345 -16.252 -19.469 1.00 62.06 162 TYR A CA 1
ATOM 1246 C C . TYR A 1 162 ? 13.717 -16.950 -18.260 1.00 62.06 162 TYR A C 1
ATOM 1248 O O . TYR A 1 162 ? 12.503 -16.916 -18.075 1.00 62.06 162 TYR A O 1
ATOM 1256 N N . SER A 1 163 ? 14.531 -17.654 -17.475 1.00 53.09 163 SER A N 1
ATOM 1257 C CA . SER A 1 163 ? 14.028 -18.545 -16.415 1.00 53.09 163 SER A CA 1
ATOM 1258 C C . SER A 1 163 ? 14.045 -17.949 -15.002 1.00 53.09 163 SER A C 1
ATOM 1260 O O . SER A 1 163 ? 13.687 -18.648 -14.061 1.00 53.09 163 SER A O 1
ATOM 1262 N N . ALA A 1 164 ? 14.430 -16.685 -14.815 1.00 58.84 164 ALA A N 1
ATOM 1263 C CA . ALA A 1 164 ? 14.453 -16.052 -13.498 1.00 58.84 164 ALA A CA 1
ATOM 1264 C C . ALA A 1 164 ? 13.691 -14.723 -13.529 1.00 58.84 164 ALA A C 1
ATOM 1266 O O . ALA A 1 164 ? 13.919 -13.874 -14.387 1.00 58.84 164 ALA A O 1
ATOM 1267 N N . GLY A 1 165 ? 12.734 -14.565 -12.615 1.00 58.91 165 GLY A N 1
ATOM 1268 C CA . GLY A 1 165 ? 12.155 -13.263 -12.300 1.00 58.91 165 GLY A CA 1
ATOM 1269 C C . GLY A 1 165 ? 12.982 -12.607 -11.202 1.00 58.91 165 GLY A C 1
ATOM 1270 O O . GLY A 1 165 ? 13.429 -13.302 -10.288 1.00 58.91 165 GLY A O 1
ATOM 1271 N N . LEU A 1 166 ? 13.171 -11.288 -11.267 1.00 60.34 166 LEU A N 1
ATOM 1272 C CA . LEU A 1 166 ? 13.756 -10.560 -10.147 1.00 60.34 166 LEU A CA 1
ATOM 1273 C C . LEU A 1 166 ? 12.904 -10.775 -8.881 1.00 60.34 166 LEU A C 1
ATOM 1275 O O . LEU A 1 166 ? 11.672 -10.861 -8.974 1.00 60.34 166 LEU A O 1
ATOM 1279 N N . PRO A 1 167 ? 13.520 -10.810 -7.683 1.00 60.66 167 PRO A N 1
ATOM 1280 C CA . PRO A 1 167 ? 12.769 -10.633 -6.450 1.00 60.66 167 PRO A CA 1
ATOM 1281 C C . PRO A 1 167 ? 12.018 -9.301 -6.529 1.00 60.66 167 PRO A C 1
ATOM 1283 O O . PRO A 1 167 ? 12.539 -8.326 -7.070 1.00 60.66 167 PRO A O 1
ATOM 1286 N N . ARG A 1 168 ? 10.777 -9.268 -6.023 1.00 62.38 168 ARG A N 1
ATOM 1287 C CA . ARG A 1 168 ? 9.950 -8.053 -6.036 1.00 62.38 168 ARG A CA 1
ATOM 1288 C C . ARG A 1 168 ? 10.768 -6.901 -5.456 1.00 62.38 168 ARG A C 1
ATOM 1290 O O . ARG A 1 168 ? 11.102 -6.923 -4.276 1.00 62.38 168 ARG A O 1
ATOM 1297 N N . GLY A 1 169 ? 11.103 -5.931 -6.301 1.00 62.78 169 GLY A N 1
ATOM 1298 C CA . GLY A 1 169 ? 11.738 -4.702 -5.862 1.00 62.78 169 GLY A CA 1
ATOM 1299 C C . GLY A 1 169 ? 10.734 -3.933 -5.020 1.00 62.78 169 GLY A C 1
ATOM 1300 O O . GLY A 1 169 ? 9.690 -3.522 -5.523 1.00 62.78 169 GLY A O 1
ATOM 1301 N N . THR A 1 170 ? 11.014 -3.789 -3.731 1.00 69.75 170 THR A N 1
ATOM 1302 C CA . THR A 1 170 ? 10.254 -2.880 -2.877 1.00 69.75 170 THR A CA 1
ATOM 1303 C C . THR A 1 170 ? 10.819 -1.481 -3.085 1.00 69.75 170 THR A C 1
ATOM 1305 O O . THR A 1 170 ? 12.031 -1.295 -3.027 1.00 69.75 170 THR A O 1
ATOM 1308 N N . TYR A 1 171 ? 9.948 -0.511 -3.346 1.00 80.81 171 TYR A N 1
ATOM 1309 C CA . TYR A 1 171 ? 10.315 0.897 -3.481 1.00 80.81 171 TYR A CA 1
ATOM 1310 C C . TYR A 1 171 ? 10.160 1.615 -2.136 1.00 80.81 171 TYR A C 1
ATOM 1312 O O . TYR A 1 171 ? 9.290 1.258 -1.328 1.00 80.81 171 TYR A O 1
ATOM 1320 N N . ARG A 1 172 ? 10.980 2.635 -1.887 1.00 88.81 172 ARG A N 1
ATOM 1321 C CA . ARG A 1 172 ? 10.898 3.487 -0.705 1.00 88.81 172 ARG A CA 1
ATOM 1322 C C . ARG A 1 172 ? 9.670 4.381 -0.812 1.00 88.81 172 ARG A C 1
ATOM 1324 O O . ARG A 1 172 ? 9.687 5.442 -1.422 1.00 88.81 172 ARG A O 1
ATOM 1331 N N . ASN A 1 173 ? 8.602 3.980 -0.136 1.00 92.50 173 ASN A N 1
ATOM 1332 C CA . ASN A 1 173 ? 7.419 4.810 0.016 1.00 92.50 173 ASN A CA 1
ATOM 1333 C C . ASN A 1 173 ? 6.871 4.753 1.454 1.00 92.50 173 ASN A C 1
ATOM 1335 O O . ASN A 1 173 ? 6.079 3.861 1.778 1.00 92.50 173 ASN A O 1
ATOM 1339 N N . PRO A 1 174 ? 7.238 5.716 2.324 1.00 95.25 174 PRO A N 1
ATOM 1340 C CA . PRO A 1 174 ? 6.799 5.718 3.717 1.00 95.25 174 PRO A CA 1
ATOM 1341 C C . PRO A 1 174 ? 5.336 6.153 3.884 1.00 95.25 174 PRO A C 1
ATOM 1343 O O . PRO A 1 174 ? 4.807 6.050 4.991 1.00 95.25 174 PRO A O 1
ATOM 1346 N N . PHE A 1 175 ? 4.672 6.623 2.818 1.00 96.75 175 PHE A N 1
ATOM 1347 C CA . PHE A 1 175 ? 3.309 7.158 2.873 1.00 96.75 175 PHE A CA 1
ATOM 1348 C C . PHE A 1 175 ? 2.327 6.181 3.514 1.00 96.75 175 PHE A C 1
ATOM 1350 O O . PHE A 1 175 ? 1.567 6.571 4.394 1.00 96.75 175 PHE A O 1
ATOM 1357 N N . LEU A 1 176 ? 2.373 4.906 3.116 1.00 94.88 176 LEU A N 1
ATOM 1358 C CA . LEU A 1 176 ? 1.458 3.899 3.645 1.00 94.88 176 LEU A CA 1
ATOM 1359 C C . LEU A 1 176 ? 1.636 3.733 5.161 1.00 94.88 176 LEU A C 1
ATOM 1361 O O . LEU A 1 176 ? 0.652 3.723 5.892 1.00 94.88 176 LEU A O 1
ATOM 1365 N N . GLY A 1 177 ? 2.882 3.674 5.644 1.00 96.81 177 GLY A N 1
ATOM 1366 C CA . GLY A 1 177 ? 3.172 3.606 7.078 1.00 96.81 177 GLY A CA 1
ATOM 1367 C C . GLY A 1 177 ? 2.649 4.830 7.833 1.00 96.81 177 GLY A C 1
ATOM 1368 O O . GLY A 1 177 ? 1.946 4.680 8.829 1.00 96.81 177 GLY A O 1
ATOM 1369 N N . ILE A 1 178 ? 2.912 6.036 7.317 1.00 97.69 178 ILE A N 1
ATOM 1370 C CA . ILE A 1 178 ? 2.423 7.296 7.904 1.00 97.69 178 ILE A CA 1
ATOM 1371 C C . ILE A 1 178 ? 0.888 7.329 7.932 1.00 97.69 178 ILE A C 1
ATOM 1373 O O . ILE A 1 178 ? 0.307 7.698 8.950 1.00 97.69 178 ILE A O 1
ATOM 1377 N N . ALA A 1 179 ? 0.222 6.899 6.858 1.00 98.25 179 ALA A N 1
ATOM 1378 C CA . ALA A 1 179 ? -1.236 6.870 6.778 1.00 98.25 179 ALA A CA 1
ATOM 1379 C C . ALA A 1 179 ? -1.853 5.992 7.880 1.00 98.25 179 ALA A C 1
ATOM 1381 O O . ALA A 1 179 ? -2.762 6.439 8.578 1.00 98.25 179 ALA A O 1
ATOM 1382 N N . TYR A 1 180 ? -1.322 4.785 8.102 1.00 98.31 180 TYR A N 1
ATOM 1383 C CA . TYR A 1 180 ? -1.785 3.908 9.184 1.00 98.31 180 TYR A CA 1
ATOM 1384 C C . TYR A 1 180 ? -1.524 4.492 10.579 1.00 98.31 180 TYR A C 1
ATOM 1386 O O . TYR A 1 180 ? -2.379 4.366 11.454 1.00 98.31 180 TYR A O 1
ATOM 1394 N N . LEU A 1 181 ? -0.393 5.176 10.788 1.00 98.38 181 LEU A N 1
ATOM 1395 C CA . LEU A 1 181 ? -0.097 5.844 12.061 1.00 98.38 181 LEU A CA 1
ATOM 1396 C C . LEU A 1 181 ? -1.081 6.984 12.353 1.00 98.38 181 LEU A C 1
ATOM 1398 O O . LEU A 1 181 ? -1.581 7.089 13.473 1.00 98.38 181 LEU A O 1
ATOM 1402 N N . VAL A 1 182 ? -1.388 7.813 11.352 1.00 98.50 182 VAL A N 1
ATOM 1403 C CA . VAL A 1 182 ? -2.336 8.929 11.490 1.00 98.50 182 VAL A CA 1
ATOM 1404 C C . VAL A 1 182 ? -3.747 8.407 11.752 1.00 98.50 182 VAL A C 1
ATOM 1406 O O . VAL A 1 182 ? -4.382 8.821 12.722 1.00 98.50 182 VAL A O 1
ATOM 1409 N N . VAL A 1 183 ? -4.223 7.459 10.938 1.00 98.44 183 VAL A N 1
ATOM 1410 C CA . VAL A 1 183 ? -5.567 6.879 11.087 1.00 98.44 183 VAL A CA 1
ATOM 1411 C C . VAL A 1 183 ? -5.694 6.108 12.403 1.00 98.44 183 VAL A C 1
ATOM 1413 O O . VAL A 1 183 ? -6.696 6.258 13.097 1.00 98.44 183 VAL A O 1
ATOM 1416 N N . GLY A 1 184 ? -4.678 5.334 12.795 1.00 98.38 184 GLY A N 1
ATOM 1417 C CA . GLY A 1 184 ? -4.657 4.620 14.073 1.00 98.38 184 GLY A CA 1
ATOM 1418 C C . GLY A 1 184 ? -4.678 5.563 15.279 1.00 98.38 184 GLY A C 1
ATOM 1419 O O . GLY A 1 184 ? -5.428 5.332 16.225 1.00 98.38 184 GLY A O 1
ATOM 1420 N N . SER A 1 185 ? -3.932 6.669 15.220 1.00 98.19 185 SER A N 1
ATOM 1421 C CA . SER A 1 185 ? -3.931 7.688 16.280 1.00 98.19 185 SER A CA 1
ATOM 1422 C C . SER A 1 185 ? -5.284 8.392 16.391 1.00 98.19 185 SER A C 1
ATOM 1424 O O . SER A 1 185 ? -5.815 8.535 17.491 1.00 98.19 185 SER A O 1
ATOM 1426 N N . LEU A 1 186 ? -5.883 8.773 15.256 1.00 98.25 186 LEU A N 1
ATOM 1427 C CA . LEU A 1 186 ? -7.229 9.346 15.225 1.00 98.25 186 LEU A CA 1
ATOM 1428 C C . LEU A 1 186 ? -8.255 8.359 15.799 1.00 98.25 186 LEU A C 1
ATOM 1430 O O . LEU A 1 186 ? -9.100 8.755 16.594 1.00 98.25 186 LEU A O 1
ATOM 1434 N N . CYS A 1 187 ? -8.150 7.074 15.458 1.00 98.12 187 CYS A N 1
ATOM 1435 C CA . CYS A 1 187 ? -9.014 6.007 15.965 1.00 98.12 187 CYS A CA 1
ATOM 1436 C C . CYS A 1 187 ? -8.975 5.922 17.502 1.00 98.12 187 CYS A C 1
ATOM 1438 O O . CYS A 1 187 ? -10.026 5.925 18.143 1.00 98.12 187 CYS A O 1
ATOM 1440 N N . ILE A 1 188 ? -7.778 5.951 18.102 1.00 97.94 188 ILE A N 1
ATOM 1441 C CA . ILE A 1 188 ? -7.610 5.949 19.565 1.00 97.94 188 ILE A CA 1
ATOM 1442 C C . ILE A 1 188 ? -8.175 7.224 20.195 1.00 97.94 188 ILE A C 1
ATOM 1444 O O . ILE A 1 188 ? -8.896 7.138 21.187 1.00 97.94 188 ILE A O 1
ATOM 1448 N N . LEU A 1 189 ? -7.896 8.399 19.621 1.00 97.94 189 LEU A N 1
ATOM 1449 C CA . LEU A 1 189 ? -8.442 9.667 20.119 1.00 97.94 189 LEU A CA 1
ATOM 1450 C C . LEU A 1 189 ? -9.974 9.661 20.100 1.00 97.94 189 LEU A C 1
ATOM 1452 O O . LEU A 1 189 ? -10.611 10.022 21.087 1.00 97.94 189 LEU A O 1
ATOM 1456 N N . THR A 1 190 ? -10.564 9.193 19.001 1.00 96.00 190 THR A N 1
ATOM 1457 C CA . THR A 1 190 ? -12.021 9.074 18.868 1.00 96.00 190 THR A CA 1
ATOM 1458 C C . THR A 1 190 ? -12.580 8.063 19.875 1.00 96.00 190 THR A C 1
ATOM 1460 O O . THR A 1 190 ? -13.614 8.322 20.485 1.00 96.00 190 THR A O 1
ATOM 1463 N N . GLY A 1 191 ? -11.867 6.957 20.124 1.00 96.19 191 GLY A N 1
ATOM 1464 C CA . GLY A 1 191 ? -12.203 5.975 21.158 1.00 96.19 191 GLY A CA 1
ATOM 1465 C C . GLY A 1 191 ? -12.195 6.556 22.575 1.00 96.19 191 GLY A C 1
ATOM 1466 O O . GLY A 1 191 ? -13.116 6.290 23.342 1.00 96.19 191 GLY A O 1
ATOM 1467 N N . PHE A 1 192 ? -11.223 7.411 22.915 1.00 96.94 192 PHE A N 1
ATOM 1468 C CA . PHE A 1 192 ? -11.206 8.131 24.197 1.00 96.94 192 PHE A CA 1
ATOM 1469 C C . PHE A 1 192 ? -12.373 9.111 24.334 1.00 96.94 192 PHE A C 1
ATOM 1471 O O . PHE A 1 192 ? -12.998 9.163 25.391 1.00 96.94 192 PHE A O 1
ATOM 1478 N N . VAL A 1 193 ? -12.701 9.860 23.277 1.00 96.19 193 VAL A N 1
ATOM 1479 C CA . VAL A 1 193 ? -13.865 10.762 23.286 1.00 96.19 193 VAL A CA 1
ATOM 1480 C C . VAL A 1 193 ? -15.155 9.969 23.499 1.00 96.19 193 VAL A C 1
ATOM 1482 O O . VAL A 1 193 ? -15.949 10.324 24.368 1.00 96.19 193 VAL A O 1
ATOM 1485 N N . MET A 1 194 ? -15.340 8.863 22.770 1.00 93.56 194 MET A N 1
ATOM 1486 C CA . MET A 1 194 ? -16.497 7.985 22.964 1.00 93.56 194 MET A CA 1
ATOM 1487 C C . MET A 1 194 ? -16.531 7.374 24.369 1.00 93.56 194 MET A C 1
ATOM 1489 O O . MET A 1 194 ? -17.611 7.256 24.937 1.00 93.56 194 MET A O 1
ATOM 1493 N N . LEU A 1 195 ? -15.380 7.025 24.952 1.00 95.00 195 LEU A N 1
ATOM 1494 C CA . LEU A 1 195 ? -15.301 6.488 26.312 1.00 95.00 195 LEU A CA 1
ATOM 1495 C C . LEU A 1 195 ? -15.766 7.516 27.350 1.00 95.00 195 LEU A C 1
ATOM 1497 O O . LEU A 1 195 ? -16.543 7.176 28.236 1.00 95.00 195 LEU A O 1
ATOM 1501 N N . VAL A 1 196 ? -15.333 8.775 27.226 1.00 95.62 196 VAL A N 1
ATOM 1502 C CA . VAL A 1 196 ? -15.772 9.856 28.124 1.00 95.62 196 VAL A CA 1
ATOM 1503 C C . VAL A 1 196 ? -17.280 10.075 28.014 1.00 95.62 196 VAL A C 1
ATOM 1505 O O . VAL A 1 196 ? -17.953 10.161 29.037 1.00 95.62 196 VAL A O 1
ATOM 1508 N N . VAL A 1 197 ? -17.818 10.126 26.791 1.00 94.19 197 VAL A N 1
ATOM 1509 C CA . VAL A 1 197 ? -19.267 10.267 26.567 1.00 94.19 197 VAL A CA 1
ATOM 1510 C C . VAL A 1 197 ? -20.029 9.076 27.146 1.00 94.19 197 VAL A C 1
ATOM 1512 O O . VAL A 1 197 ? -21.055 9.271 27.786 1.00 94.19 197 VAL A O 1
ATOM 1515 N N . TYR A 1 198 ? -19.513 7.858 26.981 1.00 92.56 198 TYR A N 1
ATOM 1516 C CA . TYR A 1 198 ? -20.135 6.649 27.517 1.00 92.56 198 TYR A CA 1
ATOM 1517 C C . TYR A 1 198 ? -20.206 6.658 29.047 1.00 92.56 198 TYR A C 1
ATOM 1519 O O . TYR A 1 198 ? -21.252 6.342 29.601 1.00 92.56 198 TYR A O 1
ATOM 1527 N N . ILE A 1 199 ? -19.130 7.074 29.726 1.00 93.12 199 ILE A N 1
ATOM 1528 C CA . ILE A 1 199 ? -19.119 7.197 31.191 1.00 93.12 199 ILE A CA 1
ATOM 1529 C C . ILE A 1 199 ? -20.175 8.207 31.652 1.00 93.12 199 ILE A C 1
ATOM 1531 O O . ILE A 1 199 ? -20.922 7.920 32.577 1.00 93.12 199 ILE A O 1
ATOM 1535 N N . ARG A 1 200 ? -20.278 9.366 30.985 1.00 93.31 200 ARG A N 1
ATOM 1536 C CA . ARG A 1 200 ? -21.295 10.379 31.323 1.00 93.31 200 ARG A CA 1
ATOM 1537 C C . ARG A 1 200 ? -22.723 9.916 31.054 1.00 93.31 200 ARG A C 1
ATOM 1539 O O . ARG A 1 200 ? -23.623 10.328 31.765 1.00 93.31 200 ARG A O 1
ATOM 1546 N N . TYR A 1 201 ? -22.924 9.099 30.025 1.00 91.12 201 TYR A N 1
ATOM 1547 C CA . TYR A 1 201 ? -24.237 8.551 29.703 1.00 91.12 201 TYR A CA 1
ATOM 1548 C C . TYR A 1 201 ? -24.694 7.496 30.718 1.00 91.12 201 TYR A C 1
ATOM 1550 O O . TYR A 1 201 ? -25.877 7.413 31.011 1.00 91.12 201 TYR A O 1
ATOM 1558 N N . GLN A 1 202 ? -23.771 6.692 31.253 1.00 88.69 202 GLN A N 1
ATOM 1559 C CA . GLN A 1 202 ? -24.092 5.736 32.318 1.00 88.69 202 GLN A CA 1
ATOM 1560 C C . GLN A 1 202 ? -24.520 6.450 33.602 1.00 88.69 202 GLN A C 1
ATOM 1562 O O . GLN A 1 202 ? -25.579 6.137 34.118 1.00 88.69 202 GLN A O 1
ATOM 1567 N N . ASP A 1 203 ? -23.762 7.466 34.019 1.00 89.38 203 ASP A N 1
ATOM 1568 C CA . ASP A 1 203 ? -24.049 8.282 35.210 1.00 89.38 203 ASP A CA 1
ATOM 1569 C C . ASP A 1 203 ? -25.476 8.869 35.186 1.00 89.38 203 ASP A C 1
ATOM 1571 O O . ASP A 1 203 ? -26.196 8.794 36.169 1.00 89.38 203 ASP A O 1
ATOM 1575 N N . GLN A 1 204 ? -25.920 9.372 34.027 1.00 87.19 204 GLN A N 1
ATOM 1576 C CA . GLN A 1 204 ? -27.276 9.916 33.854 1.00 87.19 204 GLN A CA 1
ATOM 1577 C C . GLN A 1 204 ? -28.375 8.857 33.956 1.00 87.19 204 GLN A C 1
ATOM 1579 O O . GLN A 1 204 ? -29.422 9.123 34.529 1.00 87.19 204 GLN A O 1
ATOM 1584 N N . ASN A 1 205 ? -28.151 7.666 33.397 1.00 84.88 205 ASN A N 1
ATOM 1585 C CA . ASN A 1 205 ? -29.146 6.599 33.483 1.00 84.88 205 ASN A CA 1
ATOM 1586 C C . ASN A 1 205 ? -29.268 6.061 34.916 1.00 84.88 205 ASN A C 1
ATOM 1588 O O . ASN A 1 205 ? -30.365 5.692 35.314 1.00 84.88 205 ASN A O 1
ATOM 1592 N N . ASP A 1 206 ? -28.159 6.006 35.663 1.00 84.31 206 ASP A N 1
ATOM 1593 C CA . ASP A 1 206 ? -28.166 5.561 37.059 1.00 84.31 206 ASP A CA 1
ATOM 1594 C C . ASP A 1 206 ? -28.922 6.576 37.949 1.00 84.31 206 ASP A C 1
ATOM 1596 O O . ASP A 1 206 ? -29.704 6.171 38.804 1.00 84.31 206 ASP A O 1
ATOM 1600 N N . GLU A 1 207 ? -28.757 7.888 37.709 1.00 81.75 207 GLU A N 1
ATOM 1601 C CA . GLU A 1 207 ? -29.534 8.942 38.391 1.00 81.75 207 GLU A CA 1
ATOM 1602 C C . GLU A 1 207 ? -31.043 8.851 38.087 1.00 81.75 207 GLU A C 1
ATOM 1604 O O . GLU A 1 207 ? -31.856 8.978 39.000 1.00 81.75 207 GLU A O 1
ATOM 1609 N N . ASP A 1 208 ? -31.424 8.596 36.829 1.00 82.25 208 ASP A N 1
ATOM 1610 C CA . ASP A 1 208 ? -32.832 8.461 36.428 1.00 82.25 208 ASP A CA 1
ATOM 1611 C C . ASP A 1 208 ? -33.504 7.200 37.028 1.00 82.25 208 ASP A C 1
ATOM 1613 O O . ASP A 1 208 ? -34.711 7.214 37.273 1.00 82.25 208 ASP A O 1
ATOM 1617 N N . GLU A 1 209 ? -32.754 6.111 37.263 1.00 82.56 209 GLU A N 1
ATOM 1618 C CA . GLU A 1 209 ? -33.269 4.876 37.886 1.00 82.56 209 GLU A CA 1
ATOM 1619 C C . GLU A 1 209 ? -33.491 5.012 39.404 1.00 82.56 209 GLU A C 1
ATOM 1621 O O . GLU A 1 209 ? -34.401 4.380 39.942 1.00 82.56 209 GLU A O 1
ATOM 1626 N N . ASP A 1 210 ? -32.693 5.828 40.102 1.00 82.12 210 ASP A N 1
ATOM 1627 C CA . ASP A 1 210 ? -32.837 6.058 41.549 1.00 82.12 210 ASP A CA 1
ATOM 1628 C C . ASP A 1 210 ? -34.041 6.969 41.901 1.00 82.12 210 ASP A C 1
ATOM 1630 O O . ASP A 1 210 ? -34.502 6.970 43.050 1.00 82.12 210 ASP A O 1
ATOM 1634 N N . ASP A 1 211 ? -34.561 7.732 40.931 1.00 77.81 211 ASP A N 1
ATOM 1635 C CA . ASP A 1 211 ? -35.683 8.674 41.087 1.00 77.81 211 ASP A CA 1
ATOM 1636 C C . ASP A 1 211 ? -37.088 8.045 40.848 1.00 77.81 211 ASP A C 1
ATOM 1638 O O . ASP A 1 211 ? -38.102 8.741 41.013 1.00 77.81 211 ASP A O 1
ATOM 1642 N N . GLU A 1 212 ? -37.183 6.751 40.495 1.00 65.06 212 GLU A N 1
ATOM 1643 C CA . GLU A 1 212 ? -38.435 6.017 40.169 1.00 65.06 212 GLU A CA 1
ATOM 1644 C C . GLU A 1 212 ? -38.922 5.054 41.280 1.00 65.06 212 GLU A C 1
ATOM 1646 O O . GLU A 1 212 ? -40.152 5.036 41.551 1.00 65.06 212 GLU A O 1
#

pLDDT: mean 80.85, std 17.37, range [32.69, 98.62]

InterPro domains:
  IPR005045 CDC50/LEM3 family [PTHR10926] (32-94)

Secondary structure (DSSP, 8-state):
---------PPPPPPTT----------PPTTTTPPP--TTTTT----------HHHHHHHHHHHHHHHHHHHHHHHHHHHH-----------TTT--TT---SSPPPPPP---SS-S-HHIIIII--PPPPBTTBHHHHTTT----TT-SS-GGGT--------PPP------THHHHHHHHHHHHHHHHHHHHHHHHHHHHHHHHHHHHT-

Sequence (212 aa):
RRGGGAPGRPHPSVPPWVRAAAMTWSATARGAHQPDNTAFTQQRLPAWQPLLSASIALPLFFCAGLAFIGLGLGLYYSSNGIKELEYDYTGDRGTGNCSRLPGGPYVEVPLDRTGIAWWTDYHVKFRNPPLVNGSLALAFQGTAPPPSWHRPLYARIRQGNYSAGLPRGTYRNPFLGIAYLVVGSLCILTGFVMLVVYIRYQDQNDEDEDDE

Organism: Balaenoptera physalus (NCBI:txid9770)

Foldseek 3Di:
DDDDDDDDDDDDDDDDPPPDPPPPPPPPPPCVPPPDPDCVSVVNPDDDDDDPDLVVLLVVLLVLLVVLLVVLVVLLVVLVVDDDDDDDPVDDPPDDPNPPDPPDDDDDDDDDPAQPDDPCVVPPVDDQDDADVNASVVVCPPPDADPVDPDRPSVVDDDDDRPDHDDPDDHRDSPSSVVSNVSSVVSVVVSVVSVVVVVVVVVVVVVVVVVD

Radius of gyration: 44.45 Å; chains: 1; bounding box: 147×52×87 Å